Protein AF-0000000077050575 (afdb_homodimer)

InterPro domains:
  IPR007992 Succinate dehydrogenase [ubiquinone] cytochrome b small subunit, CybS [PTHR13337] (24-127)
  IPR034804 Fumarate reductase/succinate dehydrogenase, transmembrane subunit [G3DSA:1.20.1300.10] (13-127)
  IPR034804 Fumarate reductase/succinate dehydrogenase, transmembrane subunit [SSF81343] (38-108)

Radius of gyration: 20.45 Å; Cα contacts (8 Å, |Δi|>4): 240; chains: 2; bounding box: 46×68×53 Å

pLDDT: mean 87.33, std 17.67, range [28.58, 98.94]

Organism: Blastocystis hominis (NCBI:txid12968)

Secondary structure (DSSP, 8-state):
---------------SSHHHHHHHGGGSHHHHHHHHHHHHHHHHHHHHHHHH-SSGGGHHHHHHHHHHHHHHHHHHHHHHHHHHS-HHHHHHHHHHHHHHHHHHHHHHHHHHHHSS-HHHHHHGGGS--------/-----------PPPPSSHHHHHHHGGGSHHHHHHHHHHHHHHHHHHHHHHHH-SSGGGHHHHHHHHHHHHHHHHHHHHHHHHHHS-HHHHHHHHHHHHHHHHHHHHHHHHHHHHSS-HHHHHHGGGS--------

Nearest PDB structures (foldseek):
  6khi-assembly1_E  TM=3.648E-01  e=5.559E+00  Thermosynechococcus vestitus BP-1
  6khi-assembly1_E  TM=3.648E-01  e=5.630E+00  Thermosynechococcus vestitus BP-1

Structure (mmCIF, N/CA/C/O backbone):
data_AF-0000000077050575-model_v1
#
loop_
_entity.id
_entity.type
_entity.pdbx_description
1 polymer 'Succinate dehydrogenase'
#
loop_
_atom_site.group_PDB
_atom_site.id
_atom_site.type_symbol
_atom_site.label_atom_id
_atom_site.label_alt_id
_atom_site.label_comp_id
_atom_site.label_asym_id
_atom_site.label_entity_id
_atom_site.label_seq_id
_atom_site.pdbx_PDB_ins_code
_atom_site.Cartn_x
_atom_site.Cartn_y
_atom_site.Cartn_z
_atom_site.occupancy
_atom_site.B_iso_or_equiv
_atom_site.auth_seq_id
_atom_site.auth_comp_id
_atom_site.auth_asym_id
_atom_site.auth_atom_id
_atom_site.pdbx_PDB_model_num
ATOM 1 N N . MET A 1 1 ? 15.977 -19.891 -6.781 1 28.89 1 MET A N 1
ATOM 2 C CA . MET A 1 1 ? 15.242 -18.766 -7.355 1 28.89 1 MET A CA 1
ATOM 3 C C . MET A 1 1 ? 13.742 -19.047 -7.355 1 28.89 1 MET A C 1
ATOM 5 O O . MET A 1 1 ? 13.297 -20.109 -7.805 1 28.89 1 MET A O 1
ATOM 9 N N . ARG A 1 2 ? 13.008 -18.625 -6.367 1 37.91 2 ARG A N 1
ATOM 10 C CA . ARG A 1 2 ? 11.594 -18.969 -6.371 1 37.91 2 ARG A CA 1
ATOM 11 C C . ARG A 1 2 ? 10.93 -18.547 -7.684 1 37.91 2 ARG A C 1
ATOM 13 O O . ARG A 1 2 ? 11.094 -17.422 -8.133 1 37.91 2 ARG A O 1
ATOM 20 N N . HIS A 1 3 ? 10.93 -19.375 -8.648 1 32.38 3 HIS A N 1
ATOM 21 C CA . HIS A 1 3 ? 10.312 -19.078 -9.938 1 32.38 3 HIS A CA 1
ATOM 22 C C . HIS A 1 3 ? 8.883 -18.578 -9.758 1 32.38 3 HIS A C 1
ATOM 24 O O . HIS A 1 3 ? 8.031 -19.297 -9.242 1 32.38 3 HIS A O 1
ATOM 30 N N . HIS A 1 4 ? 8.734 -17.391 -9.305 1 38.56 4 HIS A N 1
ATOM 31 C CA . HIS A 1 4 ? 7.375 -16.938 -9.57 1 38.56 4 HIS A CA 1
ATOM 32 C C . HIS A 1 4 ? 6.922 -17.344 -10.961 1 38.56 4 HIS A C 1
ATOM 34 O O . HIS A 1 4 ? 7.66 -17.172 -11.938 1 38.56 4 HIS A O 1
ATOM 40 N N . THR A 1 5 ? 6.41 -18.391 -11.031 1 36.25 5 THR A N 1
ATOM 41 C CA . THR A 1 5 ? 5.902 -18.719 -12.367 1 36.25 5 THR A CA 1
ATOM 42 C C . THR A 1 5 ? 5.18 -17.516 -12.969 1 36.25 5 THR A C 1
ATOM 44 O O . THR A 1 5 ? 4.234 -16.984 -12.375 1 36.25 5 THR A O 1
ATOM 47 N N . PRO A 1 6 ? 5.887 -16.875 -13.844 1 42.47 6 PRO A N 1
ATOM 48 C CA . PRO A 1 6 ? 5.129 -15.875 -14.602 1 42.47 6 PRO A CA 1
ATOM 49 C C . PRO A 1 6 ? 3.705 -16.328 -14.914 1 42.47 6 PRO A C 1
ATOM 51 O O . PRO A 1 6 ? 3.467 -17.516 -15.141 1 42.47 6 PRO A O 1
ATOM 54 N N . TYR A 1 7 ? 2.756 -15.609 -14.305 1 44.5 7 TYR A N 1
ATOM 55 C CA . TYR A 1 7 ? 1.414 -15.93 -14.773 1 44.5 7 TYR A CA 1
ATOM 56 C C . TYR A 1 7 ? 1.384 -16.047 -16.297 1 44.5 7 TYR A C 1
ATOM 58 O O . TYR A 1 7 ? 1.879 -15.172 -17 1 44.5 7 TYR A O 1
ATOM 66 N N . ASN A 1 8 ? 1.884 -17.047 -16.859 1 44.69 8 ASN A N 1
ATOM 67 C CA . ASN A 1 8 ? 1.672 -17.266 -18.297 1 44.69 8 ASN A CA 1
ATOM 68 C C . ASN A 1 8 ? 0.187 -17.266 -18.641 1 44.69 8 ASN A C 1
ATOM 70 O O . ASN A 1 8 ? -0.508 -18.25 -18.422 1 44.69 8 ASN A O 1
ATOM 74 N N . TYR A 1 9 ? -0.334 -16.047 -18.609 1 52.44 9 TYR A N 1
ATOM 75 C CA . TYR A 1 9 ? -1.719 -16.062 -19.078 1 52.44 9 TYR A CA 1
ATOM 76 C C . TYR A 1 9 ? -1.788 -16.25 -20.594 1 52.44 9 TYR A C 1
ATOM 78 O O . TYR A 1 9 ? -0.936 -15.734 -21.312 1 52.44 9 TYR A O 1
ATOM 86 N N . SER A 1 10 ? -2.252 -17.203 -21 1 52.16 10 SER A N 1
ATOM 87 C CA . SER A 1 10 ? -2.617 -17.281 -22.406 1 52.16 10 SER A CA 1
ATOM 88 C C . SER A 1 10 ? -3.375 -16.047 -22.859 1 52.16 10 SER A C 1
ATOM 90 O O . SER A 1 10 ? -4.113 -15.445 -22.078 1 52.16 10 SER A O 1
ATOM 92 N N . SER A 1 11 ? -2.855 -15.281 -23.844 1 56.72 11 SER A N 1
ATOM 93 C CA . SER A 1 11 ? -3.514 -14.117 -24.422 1 56.72 11 SER A CA 1
ATOM 94 C C . SER A 1 11 ? -5.008 -14.359 -24.609 1 56.72 11 SER A C 1
ATOM 96 O O . SER A 1 11 ? -5.41 -15.242 -25.375 1 56.72 11 SER A O 1
ATOM 98 N N . PRO A 1 12 ? -5.75 -13.984 -23.594 1 57.44 12 PRO A N 1
ATOM 99 C CA . PRO A 1 12 ? -7.18 -14.242 -23.797 1 57.44 12 PRO A CA 1
ATOM 100 C C . PRO A 1 12 ? -7.68 -13.742 -25.156 1 57.44 12 PRO A C 1
ATOM 102 O O . PRO A 1 12 ? -7.066 -12.852 -25.75 1 57.44 12 PRO A O 1
ATOM 105 N N . ALA A 1 13 ? -8.625 -14.391 -25.844 1 65.06 13 ALA A N 1
ATOM 106 C CA . ALA A 1 13 ? -9.336 -13.922 -27.031 1 65.06 13 ALA A CA 1
ATOM 107 C C . ALA A 1 13 ? -9.812 -12.484 -26.859 1 65.06 13 ALA A C 1
ATOM 109 O O . ALA A 1 13 ? -9.992 -12.016 -25.719 1 65.06 13 ALA A O 1
ATOM 110 N N . LYS A 1 14 ? -9.797 -11.633 -28.031 1 76.56 14 LYS A N 1
ATOM 111 C CA . LYS A 1 14 ? -10.375 -10.289 -28 1 76.56 14 LYS A CA 1
ATOM 112 C C . LYS A 1 14 ? -11.766 -10.305 -27.375 1 76.56 14 LYS A C 1
ATOM 114 O O . LYS A 1 14 ? -12.625 -11.102 -27.766 1 76.56 14 LYS A O 1
ATOM 119 N N . PRO A 1 15 ? -11.867 -9.453 -26.438 1 79 15 PRO A N 1
ATOM 120 C CA . PRO A 1 15 ? -13.195 -9.445 -25.828 1 79 15 PRO A CA 1
ATOM 121 C C . PRO A 1 15 ? -14.297 -9.031 -26.797 1 79 15 PRO A C 1
ATOM 123 O O . PRO A 1 15 ? -14.07 -8.172 -27.656 1 79 15 PRO A O 1
ATOM 126 N N . LYS A 1 16 ? -15.43 -9.523 -26.734 1 86.12 16 LYS A N 1
ATOM 127 C CA . LYS A 1 16 ? -16.578 -9.258 -27.594 1 86.12 16 LYS A CA 1
ATOM 128 C C . LYS A 1 16 ? -17.141 -7.859 -27.328 1 86.12 16 LYS A C 1
ATOM 130 O O . LYS A 1 16 ? -17.734 -7.25 -28.219 1 86.12 16 LYS A O 1
ATOM 135 N N . ASN A 1 17 ? -17.062 -7.453 -26.125 1 84 17 ASN A N 1
ATOM 136 C CA . ASN A 1 17 ? -17.531 -6.137 -25.719 1 84 17 ASN A CA 1
ATOM 137 C C . ASN A 1 17 ? -16.75 -5.605 -24.516 1 84 17 ASN A C 1
ATOM 139 O O . ASN A 1 17 ? -15.859 -6.281 -24 1 84 17 ASN A O 1
ATOM 143 N N . LEU A 1 18 ? -16.969 -4.43 -24.109 1 80.5 18 LEU A N 1
ATOM 144 C CA . LEU A 1 18 ? -16.266 -3.74 -23.031 1 80.5 18 LEU A CA 1
ATOM 145 C C . LEU A 1 18 ? -16.453 -4.473 -21.719 1 80.5 18 LEU A C 1
ATOM 147 O O . LEU A 1 18 ? -15.523 -4.531 -20.906 1 80.5 18 LEU A O 1
ATOM 151 N N . TRP A 1 19 ? -17.547 -5.035 -21.578 1 82.5 19 TRP A N 1
ATOM 152 C CA . TRP A 1 19 ? -17.859 -5.707 -20.312 1 82.5 19 TRP A CA 1
ATOM 153 C C . TRP A 1 19 ? -17 -6.961 -20.141 1 82.5 19 TRP A C 1
ATOM 155 O O . TRP A 1 19 ? -16.469 -7.211 -19.062 1 82.5 19 TRP A O 1
ATOM 165 N N . GLU A 1 20 ? -17 -7.652 -21.172 1 83.44 20 GLU A N 1
ATOM 166 C CA . GLU A 1 20 ? -16.141 -8.828 -21.156 1 83.44 20 GLU A CA 1
ATOM 167 C C . GLU A 1 20 ? -14.664 -8.445 -21 1 83.44 20 GLU A C 1
ATOM 169 O O . GLU A 1 20 ? -13.914 -9.133 -20.312 1 83.44 20 GLU A O 1
ATOM 174 N N . GLY A 1 21 ? -14.281 -7.43 -21.656 1 84.25 21 GLY A N 1
ATOM 175 C CA . GLY A 1 21 ? -12.922 -6.93 -21.531 1 84.25 21 GLY A CA 1
ATOM 176 C C . GLY A 1 21 ? -12.555 -6.535 -20.109 1 84.25 21 GLY A C 1
ATOM 177 O O . GLY A 1 21 ? -11.469 -6.863 -19.641 1 84.25 21 GLY A O 1
ATOM 178 N N . LEU A 1 22 ? -13.438 -5.875 -19.547 1 83.56 22 LEU A N 1
ATOM 179 C CA . LEU A 1 22 ? -13.227 -5.449 -18.172 1 83.56 22 LEU A CA 1
ATOM 180 C C . LEU A 1 22 ? -13.047 -6.652 -17.25 1 83.56 22 LEU A C 1
ATOM 182 O O . LEU A 1 22 ? -12.133 -6.672 -16.422 1 83.56 22 LEU A O 1
ATOM 186 N N . TRP A 1 23 ? -13.844 -7.57 -17.453 1 85.88 23 TRP A N 1
ATOM 187 C CA . TRP A 1 23 ? -13.805 -8.758 -16.594 1 85.88 23 TRP A CA 1
ATOM 188 C C . TRP A 1 23 ? -12.516 -9.539 -16.812 1 85.88 23 TRP A C 1
ATOM 190 O O . TRP A 1 23 ? -11.906 -10.023 -15.859 1 85.88 23 TRP A O 1
ATOM 200 N N . ASN A 1 24 ? -12.039 -9.578 -18.016 1 85.69 24 ASN A N 1
ATOM 201 C CA . ASN A 1 24 ? -10.906 -10.43 -18.344 1 85.69 24 ASN A CA 1
ATOM 202 C C . ASN A 1 24 ? -9.594 -9.648 -18.359 1 85.69 24 ASN A C 1
ATOM 204 O O . ASN A 1 24 ? -8.539 -10.195 -18.672 1 85.69 24 ASN A O 1
ATOM 208 N N . ALA A 1 25 ? -9.68 -8.469 -18.016 1 82 25 ALA A N 1
ATOM 209 C CA . ALA A 1 25 ? -8.516 -7.594 -18.125 1 82 25 ALA A CA 1
ATOM 210 C C . ALA A 1 25 ? -7.344 -8.133 -17.312 1 82 25 ALA A C 1
ATOM 212 O O . ALA A 1 25 ? -6.195 -8.094 -17.75 1 82 25 ALA A O 1
ATOM 213 N N . ASP A 1 26 ? -7.652 -8.688 -16.109 1 82.25 26 ASP A N 1
ATOM 214 C CA . ASP A 1 26 ? -6.578 -9.094 -15.203 1 82.25 26 ASP A CA 1
ATOM 215 C C . ASP A 1 26 ? -6.043 -10.477 -15.578 1 82.25 26 ASP A C 1
ATOM 217 O O . ASP A 1 26 ? -5.246 -11.062 -14.844 1 82.25 26 ASP A O 1
ATOM 221 N N . SER A 1 27 ? -6.461 -10.938 -16.672 1 80 27 SER A N 1
ATOM 222 C CA . SER A 1 27 ? -5.977 -12.227 -17.156 1 80 27 SER A CA 1
ATOM 223 C C . SER A 1 27 ? -4.996 -12.055 -18.312 1 80 27 SER A C 1
ATOM 225 O O . SER A 1 27 ? -4.559 -13.039 -18.906 1 80 27 SER A O 1
ATOM 227 N N . THR A 1 28 ? -4.734 -10.867 -18.562 1 81.31 28 THR A N 1
ATOM 228 C CA . THR A 1 28 ? -3.822 -10.625 -19.672 1 81.31 28 THR A CA 1
ATOM 229 C C . THR A 1 28 ? -2.385 -10.492 -19.172 1 81.31 28 THR A C 1
ATOM 231 O O . THR A 1 28 ? -2.152 -10.047 -18.047 1 81.31 28 THR A O 1
ATOM 234 N N . ASN A 1 29 ? -1.481 -10.758 -20.094 1 81.88 29 ASN A N 1
ATOM 235 C CA . ASN A 1 29 ? -0.06 -10.633 -19.781 1 81.88 29 ASN A CA 1
ATOM 236 C C . ASN A 1 29 ? 0.319 -9.188 -19.469 1 81.88 29 ASN A C 1
ATOM 238 O O . ASN A 1 29 ? 1.146 -8.938 -18.594 1 81.88 29 ASN A O 1
ATOM 242 N N . LEU A 1 30 ? -0.299 -8.367 -20.203 1 84.12 30 LEU A N 1
ATOM 243 C CA . LEU A 1 30 ? 0.017 -6.957 -20 1 84.12 30 LEU A CA 1
ATOM 244 C C . LEU A 1 30 ? -0.366 -6.504 -18.594 1 84.12 30 LEU A C 1
ATOM 246 O O . LEU A 1 30 ? 0.43 -5.863 -17.906 1 84.12 30 LEU A O 1
ATOM 250 N N . HIS A 1 31 ? -1.52 -6.848 -18.141 1 86.88 31 HIS A N 1
ATOM 251 C CA . HIS A 1 31 ? -1.985 -6.477 -16.812 1 86.88 31 HIS A CA 1
ATOM 252 C C . HIS A 1 31 ? -1.079 -7.051 -15.727 1 86.88 31 HIS A C 1
ATOM 254 O O . HIS A 1 31 ? -0.747 -6.367 -14.758 1 86.88 31 HIS A O 1
ATOM 260 N N . GLU A 1 32 ? -0.645 -8.172 -15.93 1 88.88 32 GLU A N 1
ATOM 261 C CA . GLU A 1 32 ? 0.224 -8.82 -14.945 1 88.88 32 GLU A CA 1
ATOM 262 C C . GLU A 1 32 ? 1.604 -8.172 -14.922 1 88.88 32 GLU A C 1
ATOM 264 O O . GLU A 1 32 ? 2.201 -8.016 -13.852 1 88.88 32 GLU A O 1
ATOM 269 N N . LYS A 1 33 ? 2.074 -7.855 -16.078 1 90.19 33 LYS A N 1
ATOM 270 C CA . LYS A 1 33 ? 3.363 -7.176 -16.141 1 90.19 33 LYS A CA 1
ATOM 271 C C . LYS A 1 33 ? 3.301 -5.812 -15.453 1 90.19 33 LYS A C 1
ATOM 273 O O . LYS A 1 33 ? 4.215 -5.438 -14.719 1 90.19 33 LYS A O 1
ATOM 278 N N . ILE A 1 34 ? 2.236 -5.113 -15.68 1 92.94 34 ILE A N 1
ATOM 279 C CA . ILE A 1 34 ? 2.076 -3.805 -15.055 1 92.94 34 ILE A CA 1
ATOM 280 C C . ILE A 1 34 ? 2.016 -3.959 -13.531 1 92.94 34 ILE A C 1
ATOM 282 O O . ILE A 1 34 ? 2.643 -3.193 -12.797 1 92.94 34 ILE A O 1
ATOM 286 N N . PHE A 1 35 ? 1.331 -4.941 -13.125 1 92.88 35 PHE A N 1
ATOM 287 C CA . PHE A 1 35 ? 1.241 -5.199 -11.695 1 92.88 35 PHE A CA 1
ATOM 288 C C . PHE A 1 35 ? 2.617 -5.504 -11.109 1 92.88 35 PHE A C 1
ATOM 290 O O . PHE A 1 35 ? 3.02 -4.902 -10.109 1 92.88 35 PHE A O 1
ATOM 297 N N . HIS A 1 36 ? 3.318 -6.34 -11.75 1 90.19 36 HIS A N 1
ATOM 298 C CA . HIS A 1 36 ? 4.641 -6.762 -11.305 1 90.19 36 HIS A CA 1
ATOM 299 C C . HIS A 1 36 ? 5.613 -5.586 -11.273 1 90.19 36 HIS A C 1
ATOM 301 O O . HIS A 1 36 ? 6.285 -5.352 -10.266 1 90.19 36 HIS A O 1
ATOM 307 N N . TYR A 1 37 ? 5.652 -4.875 -12.305 1 93.88 37 TYR A N 1
ATOM 308 C CA . TYR A 1 37 ? 6.617 -3.783 -12.383 1 93.88 37 TYR A CA 1
ATOM 309 C C . TYR A 1 37 ? 6.219 -2.631 -11.469 1 93.88 37 TYR A C 1
ATOM 311 O O . TYR A 1 37 ? 7.074 -1.886 -10.992 1 93.88 37 TYR A O 1
ATOM 319 N N . SER A 1 38 ? 4.914 -2.494 -11.18 1 95 38 SER A N 1
ATOM 320 C CA . SER A 1 38 ? 4.504 -1.442 -10.258 1 95 38 SER A CA 1
ATOM 321 C C . SER A 1 38 ? 5.004 -1.721 -8.844 1 95 38 SER A C 1
ATOM 323 O O . SER A 1 38 ? 5.461 -0.809 -8.148 1 95 38 SER A O 1
ATOM 325 N N . GLN A 1 39 ? 4.984 -2.924 -8.477 1 94.06 39 GLN A N 1
ATOM 326 C CA . GLN A 1 39 ? 5.457 -3.227 -7.129 1 94.06 39 GLN A CA 1
ATOM 327 C C . GLN A 1 39 ? 6.98 -3.156 -7.051 1 94.06 39 GLN A C 1
ATOM 329 O O . GLN A 1 39 ? 7.535 -2.721 -6.039 1 94.06 39 GLN A O 1
ATOM 334 N N . LEU A 1 40 ? 7.68 -3.6 -8.102 1 94.94 40 LEU A N 1
ATOM 335 C CA . LEU A 1 40 ? 9.133 -3.492 -8.133 1 94.94 40 LEU A CA 1
ATOM 336 C C . LEU A 1 40 ? 9.57 -2.031 -8.094 1 94.94 40 LEU A C 1
ATOM 338 O O . LEU A 1 40 ? 10.477 -1.67 -7.336 1 94.94 40 LEU A O 1
ATOM 342 N N . THR A 1 41 ? 8.914 -1.291 -8.898 1 97.44 41 THR A N 1
ATOM 343 C CA . THR A 1 41 ? 9.227 0.132 -8.953 1 97.44 41 THR A CA 1
ATOM 344 C C . THR A 1 41 ? 8.945 0.802 -7.613 1 97.44 41 THR A C 1
ATOM 346 O O . THR A 1 41 ? 9.766 1.58 -7.121 1 97.44 41 THR A O 1
ATOM 349 N N . ALA A 1 42 ? 7.859 0.503 -7.016 1 97.31 42 ALA A N 1
ATOM 350 C CA . ALA A 1 42 ? 7.523 1.072 -5.711 1 97.31 42 ALA A CA 1
ATOM 351 C C . ALA A 1 42 ? 8.555 0.679 -4.656 1 97.31 42 ALA A C 1
ATOM 353 O O . ALA A 1 42 ? 8.961 1.506 -3.838 1 97.31 42 ALA A O 1
ATOM 354 N N . ALA A 1 43 ? 8.961 -0.52 -4.707 1 95.19 43 ALA A N 1
ATOM 355 C CA . ALA A 1 43 ? 9.93 -1.033 -3.746 1 95.19 43 ALA A CA 1
ATOM 356 C C . ALA A 1 43 ? 11.227 -0.231 -3.795 1 95.19 43 ALA A C 1
ATOM 358 O O . ALA A 1 43 ? 11.867 -0.015 -2.764 1 95.19 43 ALA A O 1
ATOM 359 N N . CYS A 1 44 ? 11.586 0.225 -4.922 1 96.25 44 CYS A N 1
ATOM 360 C CA . CYS A 1 44 ? 12.82 0.986 -5.09 1 96.25 44 CYS A CA 1
ATOM 361 C C . CYS A 1 44 ? 12.586 2.469 -4.832 1 96.25 44 CYS A C 1
ATOM 363 O O . CYS A 1 44 ? 13.328 3.096 -4.074 1 96.25 44 CYS A O 1
ATOM 365 N N . LEU A 1 45 ? 11.539 2.998 -5.316 1 98.38 45 LEU A N 1
ATOM 366 C CA . LEU A 1 45 ? 11.352 4.445 -5.324 1 98.38 45 LEU A CA 1
ATOM 367 C C . LEU A 1 45 ? 10.883 4.941 -3.961 1 98.38 45 LEU A C 1
ATOM 369 O O . LEU A 1 45 ? 11.195 6.066 -3.566 1 98.38 45 LEU A O 1
ATOM 373 N N . VAL A 1 46 ? 10.195 4.125 -3.207 1 97.88 46 VAL A N 1
ATOM 374 C CA . VAL A 1 46 ? 9.672 4.594 -1.928 1 97.88 46 VAL A CA 1
ATOM 375 C C . VAL A 1 46 ? 10.828 4.902 -0.979 1 97.88 46 VAL A C 1
ATOM 377 O O . VAL A 1 46 ? 10.922 6.012 -0.446 1 97.88 46 VAL A O 1
ATOM 380 N N . PRO A 1 47 ? 11.781 4.023 -0.802 1 96.69 47 PRO A N 1
ATOM 381 C CA . PRO A 1 47 ? 12.891 4.402 0.081 1 96.69 47 PRO A CA 1
ATOM 382 C C . PRO A 1 47 ? 13.719 5.559 -0.474 1 96.69 47 PRO A C 1
ATOM 384 O O . PRO A 1 47 ? 14.188 6.406 0.288 1 96.69 47 PRO A O 1
ATOM 387 N N . VAL A 1 48 ? 13.852 5.629 -1.74 1 98.12 48 VAL A N 1
ATOM 388 C CA . VAL A 1 48 ? 14.602 6.715 -2.363 1 98.12 48 VAL A CA 1
ATOM 389 C C . VAL A 1 48 ? 13.898 8.047 -2.111 1 98.12 48 VAL A C 1
ATOM 391 O O . VAL A 1 48 ? 14.547 9.047 -1.788 1 98.12 48 VAL A O 1
ATOM 394 N N . SER A 1 49 ? 12.617 8.047 -2.236 1 98.69 49 SER A N 1
ATOM 395 C CA . SER A 1 49 ? 11.867 9.273 -2.016 1 98.69 49 SER A CA 1
ATOM 396 C C . SER A 1 49 ? 12 9.758 -0.575 1 98.69 49 SER A C 1
ATOM 398 O O . SER A 1 49 ? 12.117 10.953 -0.324 1 98.69 49 SER A O 1
ATOM 400 N N . PHE A 1 50 ? 12.055 8.906 0.365 1 97.88 50 PHE A N 1
ATOM 401 C CA . PHE A 1 50 ? 12.148 9.281 1.77 1 97.88 50 PHE A CA 1
ATOM 402 C C . PHE A 1 50 ? 13.523 9.852 2.092 1 97.88 50 PHE A C 1
ATOM 404 O O . PHE A 1 50 ? 13.672 10.641 3.023 1 97.88 50 PHE A O 1
ATOM 411 N N . VAL A 1 51 ? 14.5 9.406 1.312 1 97.81 51 VAL A N 1
ATOM 412 C CA . VAL A 1 51 ? 15.844 9.938 1.499 1 97.81 51 VAL A CA 1
ATOM 413 C C . VAL A 1 51 ? 15.945 11.328 0.872 1 97.81 51 VAL A C 1
ATOM 415 O O . VAL A 1 51 ? 16.594 12.219 1.43 1 97.81 51 VAL A O 1
ATOM 418 N N . LEU A 1 52 ? 15.266 11.57 -0.153 1 98.38 52 LEU A N 1
ATOM 419 C CA . LEU A 1 52 ? 15.469 12.766 -0.963 1 98.38 52 LEU A CA 1
ATOM 420 C C . LEU A 1 52 ? 14.5 13.867 -0.56 1 98.38 52 LEU A C 1
ATOM 422 O O . LEU A 1 52 ? 14.734 15.047 -0.839 1 98.38 52 LEU A O 1
ATOM 426 N N . ALA A 1 53 ? 13.367 13.492 0.092 1 97.88 53 ALA A N 1
ATOM 427 C CA . ALA A 1 53 ? 12.352 14.492 0.407 1 97.88 53 ALA A CA 1
ATOM 428 C C . ALA A 1 53 ? 12.703 15.258 1.68 1 97.88 53 ALA A C 1
ATOM 430 O O . ALA A 1 53 ? 13.227 14.672 2.635 1 97.88 53 ALA A O 1
ATOM 431 N N . PRO A 1 54 ? 12.461 16.562 1.777 1 96.5 54 PRO A N 1
ATOM 432 C CA . PRO A 1 54 ? 12.008 17.422 0.682 1 96.5 54 PRO A CA 1
ATOM 433 C C . PRO A 1 54 ? 13.156 17.938 -0.186 1 96.5 54 PRO A C 1
ATOM 435 O O . PRO A 1 54 ? 14.203 18.328 0.336 1 96.5 54 PRO A O 1
ATOM 438 N N . SER A 1 55 ? 13.102 17.719 -1.457 1 97.56 55 SER A N 1
ATOM 439 C CA . SER A 1 55 ? 14.047 18.297 -2.41 1 97.56 55 SER A CA 1
ATOM 440 C C . SER A 1 55 ? 13.484 18.281 -3.826 1 97.56 55 SER A C 1
ATOM 442 O O . SER A 1 55 ? 12.516 17.562 -4.105 1 97.56 55 SER A O 1
ATOM 444 N N . ALA A 1 56 ? 14.125 19.047 -4.711 1 97.19 56 ALA A N 1
ATOM 445 C CA . ALA A 1 56 ? 13.711 19.094 -6.109 1 97.19 56 ALA A CA 1
ATOM 446 C C . ALA A 1 56 ? 13.898 17.734 -6.785 1 97.19 56 ALA A C 1
ATOM 448 O O . ALA A 1 56 ? 13.141 17.375 -7.688 1 97.19 56 ALA A O 1
ATOM 449 N N . LEU A 1 57 ? 14.852 17.016 -6.312 1 98.12 57 LEU A N 1
ATOM 450 C CA . LEU A 1 57 ? 15.156 15.711 -6.906 1 98.12 57 LEU A CA 1
ATOM 451 C C . LEU A 1 57 ? 14.047 14.711 -6.633 1 98.12 57 LEU A C 1
ATOM 453 O O . LEU A 1 57 ? 13.898 13.727 -7.359 1 98.12 57 LEU A O 1
ATOM 457 N N . CYS A 1 58 ? 13.266 14.953 -5.648 1 98.69 58 CYS A N 1
ATOM 458 C CA . CYS A 1 58 ? 12.211 14.023 -5.254 1 98.69 58 CYS A CA 1
ATOM 459 C C . CYS A 1 58 ? 10.938 14.273 -6.059 1 98.69 58 CYS A C 1
ATOM 461 O O . CYS A 1 58 ? 10.07 13.406 -6.125 1 98.69 58 CYS A O 1
ATOM 463 N N . VAL A 1 59 ? 10.797 15.406 -6.691 1 98.31 59 VAL A N 1
ATOM 464 C CA . VAL A 1 59 ? 9.555 15.852 -7.32 1 98.31 59 VAL A CA 1
ATOM 465 C C . VAL A 1 59 ? 9.125 14.852 -8.391 1 98.31 59 VAL A C 1
ATOM 467 O O . VAL A 1 59 ? 8 14.344 -8.359 1 98.31 59 VAL A O 1
ATOM 470 N N . PRO A 1 60 ? 9.977 14.492 -9.32 1 98.62 60 PRO A N 1
ATOM 471 C CA . PRO A 1 60 ? 9.516 13.523 -10.32 1 98.62 60 PRO A CA 1
ATOM 472 C C . PRO A 1 60 ? 9.203 12.156 -9.727 1 98.62 60 PRO A C 1
ATOM 474 O O . PRO A 1 60 ? 8.305 11.461 -10.203 1 98.62 60 PRO A O 1
ATOM 477 N N . ILE A 1 61 ? 9.945 11.758 -8.734 1 98.88 61 ILE A N 1
ATOM 478 C CA . ILE A 1 61 ? 9.703 10.484 -8.078 1 98.88 61 ILE A CA 1
ATOM 479 C C . ILE A 1 61 ? 8.312 10.484 -7.441 1 98.88 61 ILE A C 1
ATOM 481 O O . ILE A 1 61 ? 7.555 9.523 -7.594 1 98.88 61 ILE A O 1
ATOM 485 N N . ASP A 1 62 ? 7.957 11.555 -6.789 1 98.94 62 ASP A N 1
ATOM 486 C CA . ASP A 1 62 ? 6.645 11.688 -6.16 1 98.94 62 ASP A CA 1
ATOM 487 C C . ASP A 1 62 ? 5.527 11.594 -7.195 1 98.94 62 ASP A C 1
ATOM 489 O O . ASP A 1 62 ? 4.504 10.953 -6.953 1 98.94 62 ASP A O 1
ATOM 493 N N . TYR A 1 63 ? 5.684 12.211 -8.328 1 98.88 63 TYR A N 1
ATOM 494 C CA . TYR A 1 63 ? 4.652 12.125 -9.359 1 98.88 63 TYR A CA 1
ATOM 495 C C . TYR A 1 63 ? 4.48 10.695 -9.852 1 98.88 63 TYR A C 1
ATOM 497 O O . TYR A 1 63 ? 3.355 10.242 -10.086 1 98.88 63 TYR A O 1
ATOM 505 N N . VAL A 1 64 ? 5.566 10.008 -10.031 1 98.88 64 VAL A N 1
ATOM 506 C CA . VAL A 1 64 ? 5.48 8.609 -10.43 1 98.88 64 VAL A CA 1
ATOM 507 C C . VAL A 1 64 ? 4.727 7.812 -9.367 1 98.88 64 VAL A C 1
ATOM 509 O O . VAL A 1 64 ? 3.838 7.02 -9.695 1 98.88 64 VAL A O 1
ATOM 512 N N . LEU A 1 65 ? 5.074 8.07 -8.109 1 98.81 65 LEU A N 1
ATOM 513 C CA . LEU A 1 65 ? 4.445 7.32 -7.023 1 98.81 65 LEU A CA 1
ATOM 514 C C . LEU A 1 65 ? 2.955 7.633 -6.945 1 98.81 65 LEU A C 1
ATOM 516 O O . LEU A 1 65 ? 2.15 6.758 -6.617 1 98.81 65 LEU A O 1
ATOM 520 N N . CYS A 1 66 ? 2.541 8.805 -7.297 1 98.88 66 CYS A N 1
ATOM 521 C CA . CYS A 1 66 ? 1.148 9.242 -7.254 1 98.88 66 CYS A CA 1
ATOM 522 C C . CYS A 1 66 ? 0.309 8.469 -8.266 1 98.88 66 CYS A C 1
ATOM 524 O O . CYS A 1 66 ? -0.888 8.258 -8.062 1 98.88 66 CYS A O 1
ATOM 526 N N . VAL A 1 67 ? 0.917 8.047 -9.312 1 98.75 67 VAL A N 1
ATOM 527 C CA . VAL A 1 67 ? 0.216 7.289 -10.344 1 98.75 67 VAL A CA 1
ATOM 528 C C . VAL A 1 67 ? 0.346 5.793 -10.07 1 98.75 67 VAL A C 1
ATOM 530 O O . VAL A 1 67 ? -0.63 5.047 -10.18 1 98.75 67 VAL A O 1
ATOM 533 N N . LEU A 1 68 ? 1.462 5.402 -9.656 1 98.56 68 LEU A N 1
ATOM 534 C CA . LEU A 1 68 ? 1.852 4.004 -9.508 1 98.56 68 LEU A CA 1
ATOM 535 C C . LEU A 1 68 ? 1.014 3.314 -8.43 1 98.56 68 LEU A C 1
ATOM 537 O O . LEU A 1 68 ? 0.564 2.182 -8.625 1 98.56 68 LEU A O 1
ATOM 541 N N . TYR A 1 69 ? 0.756 3.959 -7.336 1 97.56 69 TYR A N 1
ATOM 542 C CA . TYR A 1 69 ? 0.104 3.305 -6.207 1 97.56 69 TYR A CA 1
ATOM 543 C C . TYR A 1 69 ? -1.368 3.043 -6.504 1 97.56 69 TYR A C 1
ATOM 545 O O . TYR A 1 69 ? -1.854 1.925 -6.324 1 97.56 69 TYR A O 1
ATOM 553 N N . PRO A 1 70 ? -2.111 4.023 -6.996 1 98.12 70 PRO A N 1
ATOM 554 C CA . PRO A 1 70 ? -3.5 3.721 -7.348 1 98.12 70 PRO A CA 1
ATOM 555 C C . PRO A 1 70 ? -3.613 2.676 -8.453 1 98.12 70 PRO A C 1
ATOM 557 O O . PRO A 1 70 ? -4.527 1.846 -8.438 1 98.12 70 PRO A O 1
ATOM 560 N N . LEU A 1 71 ? -2.678 2.703 -9.391 1 97.56 71 LEU A N 1
ATOM 561 C CA . LEU A 1 71 ? -2.66 1.706 -10.461 1 97.56 71 LEU A CA 1
ATOM 562 C C . LEU A 1 71 ? -2.428 0.31 -9.891 1 97.56 71 LEU A C 1
ATOM 564 O O . LEU A 1 71 ? -3.139 -0.634 -10.242 1 97.56 71 LEU A O 1
ATOM 568 N N . HIS A 1 72 ? -1.436 0.174 -9.047 1 96.19 72 HIS A N 1
ATOM 569 C CA . HIS A 1 72 ? -1.138 -1.085 -8.375 1 96.19 72 HIS A CA 1
ATOM 570 C C . HIS A 1 72 ? -2.348 -1.594 -7.602 1 96.19 72 HIS A C 1
ATOM 572 O O . HIS A 1 72 ? -2.709 -2.768 -7.707 1 96.19 72 HIS A O 1
ATOM 578 N N . GLY A 1 73 ? -2.99 -0.703 -6.836 1 96.19 73 GLY A N 1
ATOM 579 C CA . GLY A 1 73 ? -4.184 -1.062 -6.09 1 96.19 73 GLY A CA 1
ATOM 580 C C . GLY A 1 73 ? -5.34 -1.482 -6.973 1 96.19 73 GLY A C 1
ATOM 581 O O . GLY A 1 73 ? -6.066 -2.424 -6.648 1 96.19 73 GLY A O 1
ATOM 582 N N . CYS A 1 74 ? -5.512 -0.782 -8.039 1 96.81 74 CYS A N 1
ATOM 583 C CA . CYS A 1 74 ? -6.59 -1.087 -8.969 1 96.81 74 CYS A CA 1
ATOM 584 C C . CYS A 1 74 ? -6.445 -2.496 -9.531 1 96.81 74 CYS A C 1
ATOM 586 O O . CYS A 1 74 ? -7.402 -3.271 -9.531 1 96.81 74 CYS A O 1
ATOM 588 N N . ILE A 1 75 ? -5.324 -2.832 -9.922 1 94.88 75 ILE A N 1
ATOM 589 C CA . ILE A 1 75 ? -5.078 -4.152 -10.5 1 94.88 75 ILE A CA 1
ATOM 590 C C . ILE A 1 75 ? -5.176 -5.215 -9.406 1 94.88 75 ILE A C 1
ATOM 592 O O . ILE A 1 75 ? -5.754 -6.281 -9.617 1 94.88 75 ILE A O 1
ATOM 596 N N . GLY A 1 76 ? -4.566 -4.902 -8.289 1 93.62 76 GLY A N 1
ATOM 597 C CA . GLY A 1 76 ? -4.668 -5.836 -7.176 1 93.62 76 GLY A CA 1
ATOM 598 C C . GLY A 1 76 ? -6.102 -6.148 -6.789 1 93.62 76 GLY A C 1
ATOM 599 O O . GLY A 1 76 ? -6.449 -7.309 -6.547 1 93.62 76 GLY A O 1
ATOM 600 N N . MET A 1 77 ? -6.926 -5.203 -6.758 1 95.88 77 MET A N 1
ATOM 601 C CA . MET A 1 77 ? -8.328 -5.406 -6.422 1 95.88 77 MET A CA 1
ATOM 602 C C . MET A 1 77 ? -9.039 -6.199 -7.516 1 95.88 77 MET A C 1
ATOM 604 O O . MET A 1 77 ? -9.914 -7.02 -7.227 1 95.88 77 MET A O 1
ATOM 608 N N . SER A 1 78 ? -8.672 -5.867 -8.68 1 94.31 78 SER A N 1
ATOM 609 C CA . SER A 1 78 ? -9.227 -6.641 -9.781 1 94.31 78 SER A CA 1
ATOM 610 C C . SER A 1 78 ? -8.977 -8.133 -9.602 1 94.31 78 SER A C 1
ATOM 612 O O . SER A 1 78 ? -9.867 -8.953 -9.828 1 94.31 78 SER A O 1
ATOM 614 N N . HIS A 1 79 ? -7.797 -8.516 -9.156 1 92.25 79 HIS A N 1
ATOM 615 C CA . HIS A 1 79 ? -7.477 -9.906 -8.867 1 92.25 79 HIS A CA 1
ATOM 616 C C . HIS A 1 79 ? -8.391 -10.469 -7.785 1 92.25 79 HIS A C 1
ATOM 618 O O . HIS A 1 79 ? -8.891 -11.586 -7.91 1 92.25 79 HIS A O 1
ATOM 624 N N . ILE A 1 80 ? -8.531 -9.703 -6.801 1 93 80 ILE A N 1
ATOM 625 C CA . ILE A 1 80 ? -9.344 -10.148 -5.672 1 93 80 ILE A CA 1
ATOM 626 C C . ILE A 1 80 ? -10.781 -10.383 -6.133 1 93 80 ILE A C 1
ATOM 628 O O . ILE A 1 80 ? -11.383 -11.414 -5.82 1 93 80 ILE A O 1
ATOM 632 N N . PHE A 1 81 ? -11.312 -9.5 -6.875 1 94.19 81 PHE A N 1
ATOM 633 C CA . PHE A 1 81 ? -12.695 -9.633 -7.32 1 94.19 81 PHE A CA 1
ATOM 634 C C . PHE A 1 81 ? -12.852 -10.828 -8.25 1 94.19 81 PHE A C 1
ATOM 636 O O . PHE A 1 81 ? -13.836 -11.562 -8.164 1 94.19 81 PHE A O 1
ATOM 643 N N . SER A 1 82 ? -11.93 -11.062 -9.109 1 92 82 SER A N 1
ATOM 644 C CA . SER A 1 82 ? -11.977 -12.211 -10.008 1 92 82 SER A CA 1
ATOM 645 C C . SER A 1 82 ? -11.938 -13.523 -9.227 1 92 82 SER A C 1
ATOM 647 O O . SER A 1 82 ? -12.555 -14.508 -9.625 1 92 82 SER A O 1
ATOM 649 N N . ASP A 1 83 ? -11.305 -13.484 -8.117 1 90.5 83 ASP A N 1
ATOM 650 C CA . ASP A 1 83 ? -11.094 -14.719 -7.363 1 90.5 83 ASP A CA 1
ATOM 651 C C . ASP A 1 83 ? -12.266 -14.984 -6.418 1 90.5 83 ASP A C 1
ATOM 653 O O . ASP A 1 83 ? -12.586 -16.141 -6.129 1 90.5 83 ASP A O 1
ATOM 657 N N . TYR A 1 84 ? -12.914 -13.969 -5.953 1 92.44 84 TYR A N 1
ATOM 658 C CA . TYR A 1 84 ? -13.797 -14.188 -4.816 1 92.44 84 TYR A CA 1
ATOM 659 C C . TYR A 1 84 ? -15.219 -13.734 -5.141 1 92.44 84 TYR A C 1
ATOM 661 O O . TYR A 1 84 ? -16.141 -13.938 -4.34 1 92.44 84 TYR A O 1
ATOM 669 N N . CYS A 1 85 ? -15.43 -13.141 -6.293 1 93.31 85 CYS A N 1
ATOM 670 C CA . CYS A 1 85 ? -16.75 -12.656 -6.648 1 93.31 85 CYS A CA 1
ATOM 671 C C . CYS A 1 85 ? -17.266 -13.328 -7.922 1 93.31 85 CYS A C 1
ATOM 673 O O . CYS A 1 85 ? -16.469 -13.789 -8.742 1 93.31 85 CYS A O 1
ATOM 675 N N . GLY A 1 86 ? -18.625 -13.367 -8.125 1 92.25 86 GLY A N 1
ATOM 676 C CA . GLY A 1 86 ? -19.203 -13.719 -9.414 1 92.25 86 GLY A CA 1
ATOM 677 C C . GLY A 1 86 ? -19.047 -12.617 -10.453 1 92.25 86 GLY A C 1
ATOM 678 O O . GLY A 1 86 ? -18.688 -11.484 -10.117 1 92.25 86 GLY A O 1
ATOM 679 N N . PRO A 1 87 ? -19.359 -12.938 -11.734 1 91.06 87 PRO A N 1
ATOM 680 C CA . PRO A 1 87 ? -19.062 -12 -12.82 1 91.06 87 PRO A CA 1
ATOM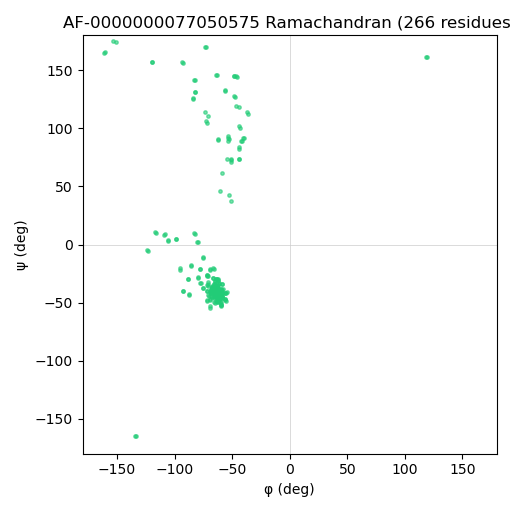 681 C C . PRO A 1 87 ? -19.875 -10.703 -12.727 1 91.06 87 PRO A C 1
ATOM 683 O O . PRO A 1 87 ? -19.344 -9.625 -13.031 1 91.06 87 PRO A O 1
ATOM 686 N N . VAL A 1 88 ? -21.094 -10.789 -12.32 1 93.06 88 VAL A N 1
ATOM 687 C CA . VAL A 1 88 ? -21.938 -9.586 -12.281 1 93.06 88 VAL A CA 1
ATOM 688 C C . VAL A 1 88 ? -21.438 -8.656 -11.18 1 93.06 88 VAL A C 1
ATOM 690 O O . VAL A 1 88 ? -21.141 -7.484 -11.43 1 93.06 88 VAL A O 1
ATOM 693 N N . LEU A 1 89 ? -21.328 -9.164 -9.984 1 94.88 89 LEU A N 1
ATOM 694 C CA . LEU A 1 89 ? -20.812 -8.367 -8.867 1 94.88 89 LEU A CA 1
ATOM 695 C C . LEU A 1 89 ? -19.375 -7.949 -9.117 1 94.88 89 LEU A C 1
ATOM 697 O O . LEU A 1 89 ? -19 -6.801 -8.867 1 94.88 89 LEU A O 1
ATOM 701 N N . GLY A 1 90 ? -18.547 -8.852 -9.609 1 95.12 90 GLY A N 1
ATOM 702 C CA . GLY A 1 90 ? -17.141 -8.586 -9.867 1 95.12 90 GLY A CA 1
ATOM 703 C C . GLY A 1 90 ? -16.922 -7.438 -10.836 1 95.12 90 GLY A C 1
ATOM 704 O O . GLY A 1 90 ? -16.078 -6.57 -10.602 1 95.12 90 GLY A O 1
ATOM 705 N N . LYS A 1 91 ? -17.719 -7.457 -11.898 1 94.56 91 LYS A N 1
ATOM 706 C CA . LYS A 1 91 ? -17.578 -6.387 -12.883 1 94.56 91 LYS A CA 1
ATOM 707 C C . LYS A 1 91 ? -17.969 -5.039 -12.281 1 94.56 91 LYS A C 1
ATOM 709 O O . LYS A 1 91 ? -17.312 -4.027 -12.539 1 94.56 91 LYS A O 1
ATOM 714 N N . SER A 1 92 ? -18.984 -5.027 -11.555 1 96.31 92 SER A N 1
ATOM 715 C CA . SER A 1 92 ? -19.422 -3.793 -10.906 1 96.31 92 SER A CA 1
ATOM 716 C C . SER A 1 92 ? -18.359 -3.268 -9.945 1 96.31 92 SER A C 1
ATOM 718 O O . SER A 1 92 ? -18.062 -2.068 -9.922 1 96.31 92 SER A O 1
ATOM 720 N N . LEU A 1 93 ? -17.75 -4.117 -9.227 1 96.5 93 LEU A N 1
ATOM 721 C CA . LEU A 1 93 ? -16.734 -3.725 -8.258 1 96.5 93 LEU A CA 1
ATOM 722 C C . LEU A 1 93 ? -15.461 -3.264 -8.953 1 96.5 93 LEU A C 1
ATOM 724 O O . LEU A 1 93 ? -14.781 -2.35 -8.477 1 96.5 93 LEU A O 1
ATOM 728 N N . LYS A 1 94 ? -15.133 -3.902 -10.086 1 96.81 94 LYS A N 1
ATOM 729 C CA . LYS A 1 94 ? -13.984 -3.457 -10.867 1 96.81 94 LYS A CA 1
ATOM 730 C C . LYS A 1 94 ? -14.188 -2.039 -11.391 1 96.81 94 LYS A C 1
ATOM 732 O O . LYS A 1 94 ? -13.258 -1.227 -11.383 1 96.81 94 LYS A O 1
ATOM 737 N N . ILE A 1 95 ? -15.359 -1.742 -11.797 1 97.12 95 ILE A N 1
ATOM 738 C CA . ILE A 1 95 ? -15.672 -0.397 -12.266 1 97.12 95 ILE A CA 1
ATOM 739 C C . ILE A 1 95 ? -15.562 0.592 -11.109 1 97.12 95 ILE A C 1
ATOM 741 O O . ILE A 1 95 ? -14.953 1.656 -11.242 1 97.12 95 ILE A O 1
ATOM 745 N N . LEU A 1 96 ? -16.109 0.218 -10.008 1 97.12 96 LEU A N 1
ATOM 746 C CA . LEU A 1 96 ? -16.047 1.074 -8.828 1 97.12 96 LEU A CA 1
ATOM 747 C C . LEU A 1 96 ? -14.609 1.334 -8.422 1 97.12 96 LEU A C 1
ATOM 749 O O . LEU A 1 96 ? -14.242 2.469 -8.109 1 97.12 96 LEU A O 1
ATOM 753 N N . THR A 1 97 ? -13.859 0.308 -8.445 1 97 97 THR A N 1
ATOM 754 C CA . THR A 1 97 ? -12.469 0.448 -8.039 1 97 97 THR A CA 1
ATOM 755 C C . THR A 1 97 ? -11.695 1.302 -9.039 1 97 97 THR A C 1
ATOM 757 O O . THR A 1 97 ? -10.82 2.078 -8.656 1 97 97 THR A O 1
ATOM 760 N N . LEU A 1 98 ? -12.031 1.128 -10.336 1 96.88 98 LEU A N 1
ATOM 761 C CA . LEU A 1 98 ? -11.398 1.962 -11.352 1 96.88 98 LEU A CA 1
ATOM 762 C C . LEU A 1 98 ? -11.672 3.439 -11.086 1 96.88 98 LEU A C 1
ATOM 764 O O . LEU A 1 98 ? -10.742 4.258 -11.086 1 96.88 98 LEU A O 1
ATOM 768 N N . PHE A 1 99 ? -12.852 3.783 -10.805 1 97.81 99 PHE A N 1
ATOM 769 C CA . PHE A 1 99 ? -13.211 5.172 -10.547 1 97.81 99 PHE A CA 1
ATOM 770 C C . PHE A 1 99 ? -12.586 5.664 -9.25 1 97.81 99 PHE A C 1
ATOM 772 O O . PHE A 1 99 ? -12.086 6.789 -9.188 1 97.81 99 PHE A O 1
ATOM 779 N N . ALA A 1 100 ? -12.656 4.867 -8.25 1 97.69 100 ALA A N 1
ATOM 780 C CA . ALA A 1 100 ? -12.031 5.23 -6.984 1 97.69 100 ALA A CA 1
ATOM 781 C C . ALA A 1 100 ? -10.531 5.457 -7.16 1 97.69 100 ALA A C 1
ATOM 783 O O . ALA A 1 100 ? -9.969 6.391 -6.582 1 97.69 100 ALA A O 1
ATOM 784 N N . SER A 1 101 ? -9.883 4.602 -7.945 1 98.19 101 SER A N 1
ATOM 785 C CA . SER A 1 101 ? -8.445 4.715 -8.164 1 98.19 101 SER A CA 1
ATOM 786 C C . SER A 1 101 ? -8.102 5.973 -8.953 1 98.19 101 SER A C 1
ATOM 788 O O . SER A 1 101 ? -7.082 6.621 -8.688 1 98.19 101 SER A O 1
ATOM 790 N N . LEU A 1 102 ? -8.93 6.348 -9.898 1 98.56 102 LEU A N 1
ATOM 791 C CA . LEU A 1 102 ? -8.727 7.586 -10.641 1 98.56 102 LEU A CA 1
ATOM 792 C C . LEU A 1 102 ? -8.883 8.797 -9.727 1 98.56 102 LEU A C 1
ATOM 794 O O . LEU A 1 102 ? -8.102 9.742 -9.805 1 98.56 102 LEU A O 1
ATOM 798 N N . LEU A 1 103 ? -9.859 8.758 -8.875 1 98.12 103 LEU A N 1
ATOM 799 C CA . LEU A 1 103 ? -10.055 9.828 -7.902 1 98.12 103 LEU A CA 1
ATOM 800 C C . LEU A 1 103 ? -8.859 9.93 -6.961 1 98.12 103 LEU A C 1
ATOM 802 O O . LEU A 1 103 ? -8.383 11.031 -6.664 1 98.12 103 LEU A O 1
ATOM 806 N N . GLY A 1 104 ? -8.422 8.758 -6.48 1 98 104 GLY A N 1
ATOM 807 C CA . GLY A 1 104 ? -7.227 8.742 -5.652 1 98 104 GLY A CA 1
ATOM 808 C C . GLY A 1 104 ? -6 9.289 -6.359 1 98 104 GLY A C 1
ATOM 809 O O . GLY A 1 104 ? -5.246 10.078 -5.785 1 98 104 GLY A O 1
ATOM 810 N N . MET A 1 105 ? -5.836 8.898 -7.59 1 98.75 105 MET A N 1
ATOM 811 C CA . MET A 1 105 ? -4.707 9.367 -8.383 1 98.75 105 MET A CA 1
ATOM 812 C C . MET A 1 105 ? -4.754 10.883 -8.555 1 98.75 105 MET A C 1
ATOM 814 O O . MET A 1 105 ? -3.76 11.57 -8.32 1 98.75 105 MET A O 1
ATOM 818 N N . PHE A 1 106 ? -5.867 11.391 -8.898 1 98.56 106 PHE A N 1
ATOM 819 C CA . PHE A 1 106 ? -6.016 12.836 -9.055 1 98.56 106 PHE A CA 1
ATOM 820 C C . PHE A 1 106 ? -5.805 13.547 -7.727 1 98.56 106 PHE A C 1
ATOM 822 O O . PHE A 1 106 ? -5.18 14.609 -7.68 1 98.56 106 PHE A O 1
ATOM 829 N N . GLY A 1 107 ? -6.309 13.008 -6.688 1 98.31 107 GLY A N 1
ATOM 830 C CA . GLY A 1 107 ? -6.09 13.578 -5.367 1 98.31 107 GLY A CA 1
ATOM 831 C C . GLY A 1 107 ? -4.625 13.641 -4.977 1 98.31 107 GLY A C 1
ATOM 832 O O . GLY A 1 107 ? -4.16 14.656 -4.457 1 98.31 107 GLY A O 1
ATOM 833 N N . LEU A 1 108 ? -3.932 12.602 -5.234 1 98.69 108 LEU A N 1
ATOM 834 C CA . LEU A 1 108 ? -2.512 12.562 -4.902 1 98.69 108 LEU A CA 1
ATOM 835 C C . LEU A 1 108 ? -1.718 13.523 -5.777 1 98.69 108 LEU A C 1
ATOM 837 O O . LEU A 1 108 ? -0.803 14.195 -5.297 1 98.69 108 LEU A O 1
ATOM 841 N N . LEU A 1 109 ? -2.066 13.539 -7.027 1 98.81 109 LEU A N 1
ATOM 842 C CA . LEU A 1 109 ? -1.396 14.469 -7.93 1 98.81 109 LEU A CA 1
ATOM 843 C C . LEU A 1 109 ? -1.642 15.914 -7.504 1 98.81 109 LEU A C 1
ATOM 845 O O . LEU A 1 109 ? -0.719 16.734 -7.512 1 98.81 109 LEU A O 1
ATOM 849 N N . TYR A 1 110 ? -2.848 16.219 -7.168 1 98.38 110 TYR A N 1
ATOM 850 C CA . TYR A 1 110 ? -3.193 17.547 -6.676 1 98.38 110 TYR A CA 1
ATOM 851 C C . TYR A 1 110 ? -2.418 17.875 -5.402 1 98.38 110 TYR A C 1
ATOM 853 O O . TYR A 1 110 ? -1.842 18.953 -5.285 1 98.38 110 TYR A O 1
ATOM 861 N N . LEU A 1 111 ? -2.404 17.016 -4.461 1 97.88 111 LEU A N 1
ATOM 862 C CA . LEU A 1 111 ? -1.651 17.203 -3.225 1 97.88 111 LEU A CA 1
ATOM 863 C C . LEU A 1 111 ? -0.176 17.453 -3.518 1 97.88 111 LEU A C 1
ATOM 865 O O . LEU A 1 111 ? 0.422 18.375 -2.967 1 97.88 111 LEU A O 1
ATOM 869 N N . ASN A 1 112 ? 0.35 16.594 -4.375 1 98.31 112 ASN A N 1
ATOM 870 C CA . ASN A 1 112 ? 1.76 16.734 -4.723 1 98.31 112 ASN A CA 1
ATOM 871 C C . ASN A 1 112 ? 2.047 18.094 -5.348 1 98.31 112 ASN A C 1
ATOM 873 O O . ASN A 1 112 ? 3.061 18.719 -5.039 1 98.31 112 ASN A O 1
ATOM 877 N N . ALA A 1 113 ? 1.146 18.578 -6.164 1 97.62 113 ALA A N 1
ATOM 878 C CA . ALA A 1 113 ? 1.335 19.828 -6.906 1 97.62 113 ALA A CA 1
ATOM 879 C C . ALA A 1 113 ? 1.105 21.047 -6.012 1 97.62 113 ALA A C 1
ATOM 881 O O . ALA A 1 113 ? 1.601 22.125 -6.301 1 97.62 113 ALA A O 1
ATOM 882 N N . THR A 1 114 ? 0.386 20.891 -4.902 1 96.88 114 THR A N 1
ATOM 883 C CA . THR A 1 114 ? -0.025 22.047 -4.129 1 96.88 114 THR A CA 1
ATOM 884 C C . THR A 1 114 ? 0.604 22.031 -2.738 1 96.88 114 THR A C 1
ATOM 886 O O . THR A 1 114 ? 0.178 22.766 -1.847 1 96.88 114 THR A O 1
ATOM 889 N N . SER A 1 115 ? 1.485 21.219 -2.477 1 96 115 SER A N 1
ATOM 890 C CA . SER A 1 115 ? 2.213 21.109 -1.215 1 96 115 SER A CA 1
ATOM 891 C C . SER A 1 115 ? 3.713 20.969 -1.452 1 96 115 SER A C 1
ATOM 893 O O . SER A 1 115 ? 4.207 21.281 -2.537 1 96 115 SER A O 1
ATOM 895 N N . ASP A 1 116 ? 4.484 20.531 -0.401 1 96.62 116 ASP A N 1
ATOM 896 C CA . ASP A 1 116 ? 5.922 20.328 -0.535 1 96.62 116 ASP A CA 1
ATOM 897 C C . ASP A 1 116 ? 6.219 18.984 -1.194 1 96.62 116 ASP A C 1
ATOM 899 O O . ASP A 1 116 ? 7.383 18.578 -1.312 1 96.62 116 ASP A O 1
ATOM 903 N N . GLY A 1 117 ? 5.129 18.25 -1.574 1 98.19 117 GLY A N 1
ATOM 904 C CA . GLY A 1 117 ? 5.273 16.938 -2.193 1 98.19 117 GLY A CA 1
ATOM 905 C C . GLY A 1 117 ? 4.637 15.82 -1.387 1 98.19 117 GLY A C 1
ATOM 906 O O . GLY A 1 117 ? 4.43 15.961 -0.18 1 98.19 117 GLY A O 1
ATOM 907 N N . LEU A 1 118 ? 4.402 14.75 -2.037 1 98.69 118 LEU A N 1
ATOM 908 C CA . LEU A 1 118 ? 3.768 13.602 -1.411 1 98.69 118 LEU A CA 1
ATOM 909 C C . LEU A 1 118 ? 4.602 13.086 -0.241 1 98.69 118 LEU A C 1
ATOM 911 O O . LEU A 1 118 ? 4.094 12.945 0.874 1 98.69 118 LEU A O 1
ATOM 915 N N . THR A 1 119 ? 5.887 12.852 -0.473 1 98.69 119 THR A N 1
ATOM 916 C CA . THR A 1 119 ? 6.742 12.258 0.547 1 98.69 119 THR A CA 1
ATOM 917 C C . THR A 1 119 ? 6.969 13.227 1.7 1 98.69 119 THR A C 1
ATOM 919 O O . THR A 1 119 ? 6.93 12.836 2.867 1 98.69 119 THR A O 1
ATOM 922 N N . ALA A 1 120 ? 7.164 14.453 1.357 1 98.5 120 ALA A N 1
ATOM 923 C CA . ALA A 1 120 ? 7.328 15.461 2.406 1 98.5 120 ALA A CA 1
ATOM 924 C C . ALA A 1 120 ? 6.078 15.562 3.27 1 98.5 120 ALA A C 1
ATOM 926 O O . ALA A 1 120 ? 6.168 15.727 4.488 1 98.5 120 ALA A O 1
ATOM 927 N N . THR A 1 121 ? 4.902 15.523 2.641 1 97.56 121 THR A N 1
ATOM 928 C CA . THR A 1 121 ? 3.637 15.555 3.369 1 97.56 121 THR A CA 1
ATOM 929 C C . THR A 1 121 ? 3.533 14.375 4.328 1 97.56 121 THR A C 1
ATOM 931 O O . THR A 1 121 ? 3.137 14.539 5.484 1 97.56 121 THR A O 1
ATOM 934 N N . ILE A 1 122 ? 3.928 13.242 3.881 1 97.69 122 ILE A N 1
ATOM 935 C CA . ILE A 1 122 ? 3.879 12.039 4.707 1 97.69 122 ILE A CA 1
ATOM 936 C C . ILE A 1 122 ? 4.844 12.18 5.883 1 97.69 122 ILE A C 1
ATOM 938 O O . ILE A 1 122 ? 4.488 11.898 7.027 1 97.69 122 ILE A O 1
ATOM 942 N N . LYS A 1 123 ? 6.031 12.656 5.664 1 97 123 LYS A N 1
ATOM 943 C CA . LYS A 1 123 ? 7.023 12.836 6.715 1 97 123 LYS A CA 1
ATOM 944 C C . LYS A 1 123 ? 6.539 13.828 7.77 1 97 123 LYS A C 1
ATOM 946 O O . LYS A 1 123 ? 6.844 13.68 8.953 1 97 123 LYS A O 1
ATOM 951 N N . ALA A 1 124 ? 5.793 14.727 7.391 1 96.31 124 ALA A N 1
ATOM 952 C CA . ALA A 1 124 ? 5.359 15.805 8.273 1 96.31 124 ALA A CA 1
ATOM 953 C C . ALA A 1 124 ? 4.297 15.328 9.25 1 96.31 124 ALA A C 1
ATOM 955 O O . ALA A 1 124 ? 3.994 16.016 10.234 1 96.31 124 ALA A O 1
ATOM 956 N N . LEU A 1 125 ? 3.779 14.195 9.055 1 95.81 125 LEU A N 1
ATOM 957 C CA . LEU A 1 125 ? 2.729 13.68 9.922 1 95.81 125 LEU A CA 1
ATOM 958 C C . LEU A 1 125 ? 3.262 13.438 11.328 1 95.81 125 LEU A C 1
ATOM 960 O O . LEU A 1 125 ? 2.486 13.328 12.281 1 95.81 125 LEU A O 1
ATOM 964 N N . TRP A 1 126 ? 4.523 13.297 11.461 1 95.56 126 TRP A N 1
ATOM 965 C CA . TRP A 1 126 ? 5.102 13.016 12.773 1 95.56 126 TRP A CA 1
ATOM 966 C C . TRP A 1 126 ? 5.859 14.227 13.305 1 95.56 126 TRP A C 1
ATOM 968 O O . TRP A 1 126 ? 6.562 14.133 14.312 1 95.56 126 TRP A O 1
ATOM 978 N N . ARG A 1 127 ? 5.727 15.312 12.648 1 91.25 127 ARG A N 1
ATOM 979 C CA . ARG A 1 127 ? 6.336 16.531 13.148 1 91.25 127 ARG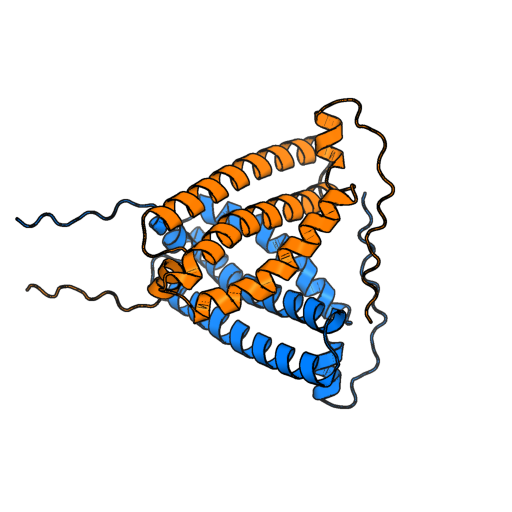 A CA 1
ATOM 980 C C . ARG A 1 127 ? 5.457 17.203 14.203 1 91.25 127 ARG A C 1
ATOM 982 O O . ARG A 1 127 ? 4.238 17.281 14.039 1 91.25 127 ARG A O 1
ATOM 989 N N . PRO A 1 128 ? 6.109 17.547 15.297 1 83.5 128 PRO A N 1
ATOM 990 C CA . PRO A 1 128 ? 5.316 18.203 16.344 1 83.5 128 PRO A CA 1
ATOM 991 C C . PRO A 1 128 ? 4.598 19.453 15.82 1 83.5 128 PRO A C 1
ATOM 99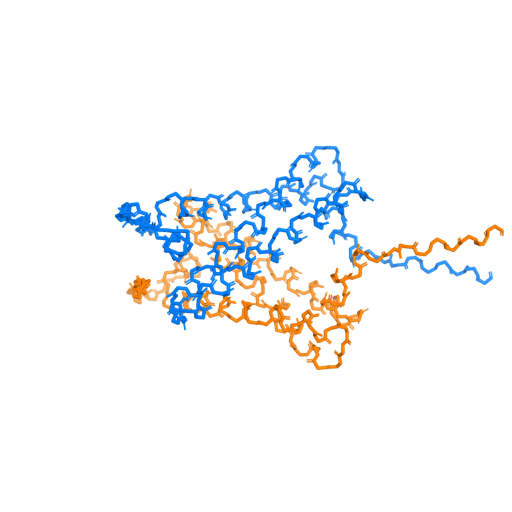3 O O . PRO A 1 128 ? 5.148 20.188 15.008 1 83.5 128 PRO A O 1
ATOM 996 N N . LYS A 1 129 ? 3.293 19.516 16.172 1 72.25 129 LYS A N 1
ATOM 997 C CA . LYS A 1 129 ? 2.531 20.719 15.836 1 72.25 129 LYS A CA 1
ATOM 998 C C . LYS A 1 129 ? 2.936 21.891 16.719 1 72.25 129 LYS A C 1
ATOM 1000 O O . LYS A 1 129 ? 3.105 21.734 17.922 1 72.25 129 LYS A O 1
ATOM 1005 N N . ILE A 1 130 ? 3.631 22.781 16.203 1 60.88 130 ILE A N 1
ATOM 1006 C CA . ILE A 1 130 ? 4.004 23.969 16.969 1 60.88 130 ILE A CA 1
ATOM 1007 C C . ILE A 1 130 ? 2.748 24.734 17.359 1 60.88 130 ILE A C 1
ATOM 1009 O O . ILE A 1 130 ? 1.961 25.141 16.5 1 60.88 130 ILE A O 1
ATOM 1013 N N . GLU A 1 131 ? 2.182 24.469 18.453 1 56.66 131 GLU A N 1
ATOM 1014 C CA . GLU A 1 131 ? 1.095 25.25 19.047 1 56.66 131 GLU A CA 1
ATOM 1015 C C . GLU A 1 131 ? 1.479 26.719 19.172 1 56.66 131 GLU A C 1
ATOM 1017 O O . GLU A 1 131 ? 2.559 27.047 19.656 1 56.66 131 GLU A O 1
ATOM 1022 N N . ASP A 1 132 ? 1.154 27.438 18.188 1 51.72 132 ASP A N 1
ATOM 1023 C CA . ASP A 1 132 ? 1.306 28.875 18.438 1 51.72 132 ASP A CA 1
ATOM 1024 C C . ASP A 1 132 ? 0.774 29.25 19.812 1 51.72 132 ASP A C 1
ATOM 1026 O O . ASP A 1 132 ? -0.409 29.078 20.094 1 51.72 132 ASP A O 1
ATOM 1030 N N . LYS A 1 133 ? 1.422 29.156 20.953 1 51.19 133 LYS A N 1
ATOM 1031 C CA . LYS A 1 133 ? 1.102 29.781 22.234 1 51.19 133 LYS A CA 1
ATOM 1032 C C . LYS A 1 133 ? 0.912 31.297 22.078 1 51.19 133 LYS A C 1
ATOM 1034 O O . LYS A 1 133 ? 1.881 32.062 22.125 1 51.19 133 LYS A O 1
ATOM 1039 N N . ARG A 1 134 ? 0.299 31.812 21.172 1 45.75 134 ARG A N 1
ATOM 1040 C CA . ARG A 1 134 ? -0.027 33.219 21.406 1 45.75 134 ARG A CA 1
ATOM 1041 C C . ARG A 1 134 ? -0.863 33.375 22.672 1 45.75 134 ARG A C 1
ATOM 1043 O O . ARG A 1 134 ? -2.014 32.938 22.719 1 45.75 134 ARG A O 1
ATOM 1050 N N . ASP A 1 135 ? -0.383 33 23.906 1 36.09 135 ASP A N 1
ATOM 1051 C CA . ASP A 1 135 ? -0.907 33.844 24.984 1 36.09 135 ASP A CA 1
ATOM 1052 C C . ASP A 1 135 ? -0.386 35.281 24.844 1 36.09 135 ASP A C 1
ATOM 1054 O O . ASP A 1 135 ? 0.748 35.5 24.406 1 36.09 135 ASP A O 1
ATOM 1058 N N . MET B 1 1 ? -12.422 -19.469 -12.422 1 28.58 1 MET B N 1
ATOM 1059 C CA . MET B 1 1 ? -11.758 -19.141 -11.164 1 28.58 1 MET B CA 1
ATOM 1060 C C . MET B 1 1 ? -10.242 -19.109 -11.344 1 28.58 1 MET B C 1
ATOM 1062 O O . MET B 1 1 ? -9.656 -20.031 -11.906 1 28.58 1 MET B O 1
ATOM 1066 N N . ARG B 1 2 ? -9.648 -17.969 -11.586 1 37.62 2 ARG B N 1
ATOM 1067 C CA . ARG B 1 2 ? -8.211 -17.969 -11.805 1 37.62 2 ARG B CA 1
ATOM 1068 C C . ARG B 1 2 ? -7.484 -18.672 -10.664 1 37.62 2 ARG B C 1
ATOM 1070 O O . ARG B 1 2 ? -7.734 -18.391 -9.484 1 37.62 2 ARG B O 1
ATOM 1077 N N . HIS B 1 3 ? -7.254 -19.922 -10.742 1 31.98 3 HIS B N 1
ATOM 1078 C CA . HIS B 1 3 ? -6.566 -20.688 -9.719 1 31.98 3 HIS B CA 1
ATOM 1079 C C . HIS B 1 3 ? -5.246 -20.031 -9.328 1 31.98 3 HIS B C 1
ATOM 1081 O O . HIS B 1 3 ? -4.344 -19.906 -10.156 1 31.98 3 HIS B O 1
ATOM 1087 N N . HIS B 1 4 ? -5.305 -18.953 -8.633 1 38.47 4 HIS B N 1
ATOM 1088 C CA . HIS B 1 4 ? -4.012 -18.703 -8.016 1 38.47 4 HIS B CA 1
ATOM 1089 C C . HIS B 1 4 ? -3.408 -19.984 -7.453 1 38.47 4 HIS B C 1
ATOM 1091 O O . HIS B 1 4 ? -4.094 -20.734 -6.766 1 38.47 4 HIS B O 1
ATOM 1097 N N . THR B 1 5 ? -2.75 -20.594 -8.195 1 35.62 5 THR B N 1
ATOM 1098 C CA . THR B 1 5 ? -2.113 -21.75 -7.59 1 35.62 5 THR B CA 1
ATOM 1099 C C . THR B 1 5 ? -1.54 -21.406 -6.219 1 35.62 5 THR B C 1
ATOM 1101 O O . THR B 1 5 ? -0.734 -20.469 -6.094 1 35.62 5 THR B O 1
ATOM 1104 N N . PRO B 1 6 ? -2.285 -21.781 -5.242 1 41.88 6 PRO B N 1
ATOM 1105 C CA . PRO B 1 6 ? -1.626 -21.672 -3.938 1 41.88 6 PRO B CA 1
ATOM 1106 C C . PRO B 1 6 ? -0.137 -22 -3.996 1 41.88 6 PRO B C 1
ATOM 1108 O O . PRO B 1 6 ? 0.272 -22.891 -4.758 1 41.88 6 PRO B O 1
ATOM 1111 N N . TYR B 1 7 ? 0.675 -20.969 -3.77 1 43.94 7 TYR B N 1
ATOM 1112 C CA . TYR B 1 7 ? 2.074 -21.359 -3.643 1 43.94 7 TYR B CA 1
ATOM 1113 C C . TYR B 1 7 ? 2.213 -22.609 -2.773 1 43.94 7 TYR B C 1
ATOM 1115 O O . TYR B 1 7 ? 1.65 -22.672 -1.678 1 43.94 7 TYR B O 1
ATOM 1123 N N . ASN B 1 8 ? 1.88 -23.719 -3.203 1 44.22 8 ASN B N 1
ATOM 1124 C CA . ASN B 1 8 ? 2.219 -24.938 -2.457 1 44.22 8 ASN B CA 1
ATOM 1125 C C . ASN B 1 8 ? 3.703 -24.984 -2.105 1 44.22 8 ASN B C 1
ATOM 1127 O O . ASN B 1 8 ? 4.535 -25.312 -2.945 1 44.22 8 ASN B O 1
ATOM 1131 N N . TYR B 1 9 ? 4.02 -24.109 -1.18 1 51.59 9 TYR B N 1
ATOM 1132 C CA . TYR B 1 9 ? 5.414 -24.281 -0.789 1 51.59 9 TYR B CA 1
ATOM 1133 C C . TYR B 1 9 ? 5.609 -25.562 0.019 1 51.59 9 TYR B C 1
ATOM 1135 O O . TYR B 1 9 ? 4.746 -25.922 0.822 1 51.59 9 TYR B O 1
ATOM 1143 N N . SER B 1 10 ? 6.191 -26.422 -0.465 1 51.81 10 SER B N 1
ATOM 1144 C CA . SER B 1 10 ? 6.668 -27.516 0.381 1 51.81 10 SER B CA 1
ATOM 1145 C C . SER B 1 10 ? 7.277 -26.984 1.673 1 51.81 10 SER B C 1
ATOM 1147 O O . SER B 1 10 ? 7.887 -25.906 1.683 1 51.81 10 SER B O 1
ATOM 1149 N N . SER B 1 11 ? 6.719 -27.328 2.852 1 56.47 11 SER B N 1
ATOM 1150 C CA . SER B 1 11 ? 7.254 -26.969 4.16 1 56.47 11 SER B CA 1
ATOM 1151 C C . SER B 1 11 ? 8.773 -27.078 4.184 1 56.47 11 SER B C 1
ATOM 1153 O O . SER B 1 11 ? 9.328 -28.156 4.008 1 56.47 11 SER B O 1
ATOM 1155 N N . PRO B 1 12 ? 9.43 -25.969 3.881 1 57.31 12 PRO B N 1
ATOM 1156 C CA . PRO B 1 12 ? 10.883 -26.109 3.904 1 57.31 12 PRO B CA 1
ATOM 1157 C C . PRO B 1 12 ? 11.391 -26.797 5.176 1 57.31 12 PRO B C 1
ATOM 1159 O O . PRO B 1 12 ? 10.703 -26.797 6.195 1 57.31 12 PRO B O 1
ATOM 1162 N N . ALA B 1 13 ? 12.453 -27.609 5.16 1 65.12 13 ALA B N 1
ATOM 1163 C CA . ALA B 1 13 ? 13.164 -28.156 6.309 1 65.12 13 ALA B CA 1
ATOM 1164 C C . ALA B 1 13 ? 13.445 -27.078 7.355 1 65.12 13 ALA B C 1
ATOM 1166 O O . ALA B 1 13 ? 13.492 -25.891 7.031 1 65.12 13 ALA B O 1
ATOM 1167 N N . LYS B 1 14 ? 13.398 -27.469 8.734 1 76.5 14 LYS B N 1
ATOM 1168 C CA . LYS B 1 14 ? 13.797 -26.562 9.805 1 76.5 14 LYS B CA 1
ATOM 1169 C C . LYS B 1 14 ? 15.141 -25.891 9.492 1 76.5 14 LYS B C 1
ATOM 1171 O O . LYS B 1 14 ? 16.109 -2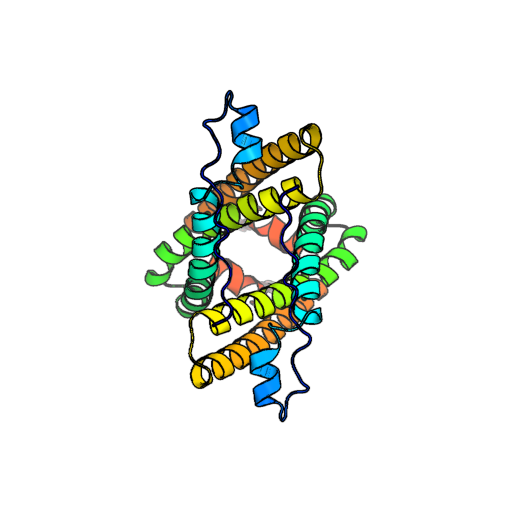6.578 9.164 1 76.5 14 LYS B O 1
ATOM 1176 N N . PRO B 1 15 ? 15.062 -24.625 9.578 1 79.44 15 PRO B N 1
ATOM 1177 C CA . PRO B 1 15 ? 16.328 -23.969 9.273 1 79.44 15 PRO B CA 1
ATOM 1178 C C . PRO B 1 15 ? 17.438 -24.328 10.281 1 79.44 15 PRO B C 1
ATOM 1180 O O . PRO B 1 15 ? 17.156 -24.5 11.469 1 79.44 15 PRO B O 1
ATOM 1183 N N . LYS B 1 16 ? 18.609 -24.422 9.906 1 86.06 16 LYS B N 1
ATOM 1184 C CA . LYS B 1 16 ? 19.766 -24.781 10.727 1 86.06 16 LYS B CA 1
ATOM 1185 C C . LYS B 1 16 ? 20.125 -23.656 11.688 1 86.06 16 LYS B C 1
ATOM 1187 O O . LYS B 1 16 ? 20.688 -23.906 12.758 1 86.06 16 LYS B O 1
ATOM 1192 N N . ASN B 1 17 ? 19.891 -22.484 11.273 1 84.12 17 ASN B N 1
ATOM 1193 C CA . ASN B 1 17 ? 20.156 -21.297 12.078 1 84.12 17 ASN B CA 1
ATOM 1194 C C . ASN B 1 17 ? 19.25 -20.141 11.695 1 84.12 17 ASN B C 1
ATOM 1196 O O . ASN B 1 17 ? 18.422 -20.266 10.789 1 84.12 17 ASN B O 1
ATOM 1200 N N . LEU B 1 18 ? 19.312 -19.078 12.391 1 80.75 18 LEU B N 1
ATOM 1201 C CA . LEU B 1 18 ? 18.453 -17.906 12.211 1 80.75 18 LEU B CA 1
ATOM 1202 C C . LEU B 1 18 ? 18.641 -17.312 10.82 1 80.75 18 LEU B C 1
ATOM 1204 O O . LEU B 1 18 ? 17.688 -16.828 10.211 1 80.75 18 LEU B O 1
ATOM 1208 N N . TRP B 1 19 ? 19.797 -17.406 10.367 1 82.81 19 TRP B N 1
ATOM 1209 C CA . TRP B 1 19 ? 20.109 -16.797 9.078 1 82.81 19 TRP B CA 1
ATOM 1210 C C . TRP B 1 19 ? 19.422 -17.547 7.945 1 82.81 19 TRP B C 1
ATOM 1212 O O . TRP B 1 19 ? 18.859 -16.922 7.035 1 82.81 19 TRP B O 1
ATOM 1222 N N . GLU B 1 20 ? 19.562 -18.766 8.039 1 83.75 20 GLU B N 1
ATOM 1223 C CA . GLU B 1 20 ? 18.859 -19.594 7.059 1 83.75 20 GLU B CA 1
ATOM 1224 C C . GLU B 1 20 ? 17.344 -19.422 7.172 1 83.75 20 GLU B C 1
ATOM 1226 O O . GLU B 1 20 ? 16.641 -19.406 6.164 1 83.75 20 GLU B O 1
ATOM 1231 N N . GLY B 1 21 ? 16.891 -19.359 8.336 1 84.38 21 GLY B N 1
ATOM 1232 C CA . GLY B 1 21 ? 15.469 -19.141 8.57 1 84.38 21 GLY B CA 1
ATOM 1233 C C . GLY B 1 21 ? 14.961 -17.844 7.969 1 84.38 21 GLY B C 1
ATOM 1234 O O . GLY B 1 21 ? 13.898 -17.812 7.344 1 84.38 21 GLY B O 1
ATOM 1235 N N . LEU B 1 22 ? 15.711 -16.875 8.18 1 83.88 22 LEU B N 1
ATOM 1236 C CA . LEU B 1 22 ? 15.359 -15.57 7.637 1 83.88 22 LEU B CA 1
ATOM 1237 C C . LEU B 1 22 ? 15.273 -15.617 6.113 1 83.88 22 LEU B C 1
ATOM 1239 O O . LEU B 1 22 ? 14.328 -15.094 5.523 1 83.88 22 LEU B O 1
ATOM 1243 N N . TRP B 1 23 ? 16.188 -16.219 5.574 1 85.88 23 TRP B N 1
ATOM 1244 C CA . TRP B 1 23 ? 16.25 -16.297 4.121 1 85.88 23 TRP B CA 1
ATOM 1245 C C . TRP B 1 23 ? 15.086 -17.109 3.568 1 85.88 23 TRP B C 1
ATOM 1247 O O . TRP B 1 23 ? 14.492 -16.75 2.553 1 85.88 23 TRP B O 1
ATOM 1257 N N . ASN B 1 24 ? 14.695 -18.125 4.258 1 85.81 24 ASN B N 1
ATOM 1258 C CA . ASN B 1 24 ? 13.695 -19.047 3.723 1 85.81 24 ASN B CA 1
ATOM 1259 C C . ASN B 1 24 ? 12.305 -18.75 4.27 1 85.81 24 ASN B C 1
ATOM 1261 O O . ASN B 1 24 ? 11.352 -19.484 3.996 1 85.81 24 ASN B O 1
ATOM 1265 N N . ALA B 1 25 ? 12.211 -17.75 4.98 1 82.25 25 ALA B N 1
ATOM 1266 C CA . ALA B 1 25 ? 10.953 -17.453 5.66 1 82.25 25 ALA B CA 1
ATOM 1267 C C . ALA B 1 25 ? 9.812 -17.312 4.664 1 82.25 25 ALA B C 1
ATOM 1269 O O . ALA B 1 25 ? 8.695 -17.781 4.914 1 82.25 25 ALA B O 1
ATOM 1270 N N . ASP B 1 26 ? 10.102 -16.688 3.488 1 82.75 26 ASP B N 1
ATOM 1271 C CA . ASP B 1 26 ? 9.031 -16.391 2.543 1 82.75 26 ASP B CA 1
ATOM 1272 C C . ASP B 1 26 ? 8.703 -17.594 1.676 1 82.75 26 ASP B C 1
ATOM 1274 O O . ASP B 1 26 ? 7.938 -17.5 0.718 1 82.75 26 ASP B O 1
ATOM 1278 N N . SER B 1 27 ? 9.25 -18.688 2.027 1 80.38 27 SER B N 1
ATOM 1279 C CA . SER B 1 27 ? 8.977 -19.906 1.294 1 80.38 27 SER B CA 1
ATOM 1280 C C . SER B 1 27 ? 8.047 -20.828 2.084 1 80.38 27 SER B C 1
ATOM 1282 O O . SER B 1 27 ? 7.766 -21.953 1.66 1 80.38 27 SER B O 1
ATOM 1284 N N . THR B 1 28 ? 7.66 -20.328 3.154 1 81.12 28 THR B N 1
ATOM 1285 C CA . THR B 1 28 ? 6.793 -21.156 3.979 1 81.12 28 THR B CA 1
ATOM 1286 C C . THR B 1 28 ? 5.324 -20.875 3.672 1 81.12 28 THR B C 1
ATOM 1288 O O . THR B 1 28 ? 4.965 -19.766 3.297 1 81.12 28 THR B O 1
ATOM 1291 N N . ASN B 1 29 ? 4.52 -21.875 3.98 1 81.62 29 ASN B N 1
ATOM 1292 C CA . ASN B 1 29 ? 3.078 -21.75 3.791 1 81.62 29 ASN B CA 1
ATOM 1293 C C . ASN B 1 29 ? 2.49 -20.656 4.691 1 81.62 29 ASN B C 1
ATOM 1295 O O . ASN B 1 29 ? 1.585 -19.938 4.285 1 81.62 29 ASN B O 1
ATOM 1299 N N . LEU B 1 30 ? 3.043 -20.641 5.824 1 83.94 30 LEU B N 1
ATOM 1300 C CA . LEU B 1 30 ? 2.531 -19.672 6.777 1 83.94 30 LEU B CA 1
ATOM 1301 C C . LEU B 1 30 ? 2.762 -18.25 6.27 1 83.94 30 LEU B C 1
ATOM 1303 O O . LEU B 1 30 ? 1.847 -17.422 6.289 1 83.94 30 LEU B O 1
ATOM 1307 N N . HIS B 1 31 ? 3.908 -17.953 5.789 1 86.75 31 HIS B N 1
ATOM 1308 C CA . HIS B 1 31 ? 4.238 -16.625 5.27 1 86.75 31 HIS B CA 1
ATOM 1309 C C . HIS B 1 31 ? 3.344 -16.266 4.09 1 86.75 31 HIS B C 1
ATOM 1311 O O . HIS B 1 31 ? 2.861 -15.133 3.996 1 86.75 31 HIS B O 1
ATOM 1317 N N . GLU B 1 32 ? 3.074 -17.156 3.326 1 88.75 32 GLU B N 1
ATOM 1318 C CA . GLU B 1 32 ? 2.236 -16.906 2.158 1 88.75 32 GLU B CA 1
ATOM 1319 C C . GLU B 1 32 ? 0.784 -16.672 2.561 1 88.75 32 GLU B C 1
ATOM 1321 O O . GLU B 1 32 ? 0.105 -15.82 1.978 1 88.75 32 GLU B O 1
ATOM 1326 N N . LYS B 1 33 ? 0.358 -17.438 3.494 1 90.19 33 LYS B N 1
ATOM 1327 C CA . LYS B 1 33 ? -1.004 -17.234 3.984 1 90.19 33 LYS B CA 1
ATOM 1328 C C . LYS B 1 33 ? -1.166 -15.859 4.621 1 90.19 33 LYS B C 1
ATOM 1330 O O . LYS B 1 33 ? -2.168 -15.18 4.391 1 90.19 33 LYS B O 1
ATOM 1335 N N . ILE B 1 34 ? -0.19 -15.469 5.367 1 92.88 34 ILE B N 1
ATOM 1336 C CA . ILE B 1 34 ? -0.244 -14.156 6 1 92.88 34 ILE B CA 1
ATOM 1337 C C . ILE B 1 34 ? -0.263 -13.062 4.934 1 92.88 34 ILE B C 1
ATOM 1339 O O . ILE B 1 34 ? -1.033 -12.102 5.031 1 92.88 34 ILE B O 1
ATOM 1343 N N . PHE B 1 35 ? 0.512 -13.25 3.951 1 92.94 35 PHE B N 1
ATOM 1344 C CA . PHE B 1 35 ? 0.539 -12.289 2.857 1 92.94 35 PHE B CA 1
ATOM 1345 C C . PHE B 1 35 ? -0.819 -12.211 2.17 1 92.94 35 PHE B C 1
ATOM 1347 O O . PHE B 1 35 ? -1.364 -11.117 1.984 1 92.94 35 PHE B O 1
ATOM 1354 N N . HIS B 1 36 ? -1.356 -13.312 1.88 1 90.31 36 HIS B N 1
ATOM 1355 C CA . HIS B 1 36 ? -2.637 -13.398 1.188 1 90.31 36 HIS B CA 1
ATOM 1356 C C . HIS B 1 36 ? -3.756 -12.781 2.023 1 90.31 36 HIS B C 1
ATOM 1358 O O . HIS B 1 36 ? -4.516 -11.953 1.529 1 90.31 36 HIS B O 1
ATOM 1364 N N . TYR B 1 37 ? -3.828 -13.148 3.211 1 93.94 37 TYR B N 1
ATOM 1365 C CA . TYR B 1 37 ? -4.922 -12.664 4.051 1 93.94 37 TYR B CA 1
ATOM 1366 C C . TYR B 1 37 ? -4.734 -11.195 4.402 1 93.94 37 TYR B C 1
ATOM 1368 O O . TYR B 1 37 ? -5.711 -10.469 4.617 1 93.94 37 TYR B O 1
ATOM 1376 N N . SER B 1 38 ? -3.477 -10.727 4.406 1 95.06 38 SER B N 1
ATOM 1377 C CA . SER B 1 38 ? -3.268 -9.305 4.676 1 95.06 38 SER B CA 1
ATOM 1378 C C . SER B 1 38 ? -3.816 -8.445 3.543 1 95.06 38 SER B C 1
ATOM 1380 O O . SER B 1 38 ? -4.43 -7.402 3.791 1 95.06 38 SER B O 1
ATOM 1382 N N . GLN B 1 39 ? -3.664 -8.883 2.381 1 94.06 39 GLN B N 1
ATOM 1383 C CA . GLN B 1 39 ? -4.176 -8.078 1.274 1 94.06 39 GLN B CA 1
ATOM 1384 C C . GLN B 1 39 ? -5.695 -8.18 1.183 1 94.06 39 GLN B C 1
ATOM 1386 O O . GLN B 1 39 ? -6.371 -7.203 0.852 1 94.06 39 GLN B O 1
ATOM 1391 N N . LEU B 1 40 ? -6.258 -9.359 1.453 1 95 40 LEU B N 1
ATOM 1392 C CA . LEU B 1 40 ? -7.711 -9.516 1.465 1 95 40 LEU B CA 1
ATOM 1393 C C . LEU B 1 40 ? -8.344 -8.641 2.549 1 95 40 LEU B C 1
ATOM 1395 O O . LEU B 1 40 ? -9.328 -7.949 2.297 1 95 40 LEU B O 1
ATOM 1399 N N . THR B 1 41 ? -7.727 -8.734 3.662 1 97.44 41 THR B N 1
ATOM 1400 C CA . THR B 1 41 ? -8.219 -7.945 4.785 1 97.44 41 THR B CA 1
ATOM 1401 C C . THR B 1 41 ? -8.117 -6.453 4.484 1 97.44 41 THR B C 1
ATOM 1403 O O . THR B 1 41 ? -9.055 -5.695 4.727 1 97.44 41 THR B O 1
ATOM 1406 N N . ALA B 1 42 ? -7.043 -6.027 3.949 1 97.25 42 ALA B N 1
ATOM 1407 C CA . ALA B 1 42 ? -6.867 -4.621 3.6 1 97.25 42 ALA B CA 1
ATOM 1408 C C . ALA B 1 42 ? -7.902 -4.176 2.568 1 97.25 42 ALA B C 1
ATOM 1410 O O . ALA B 1 42 ? -8.461 -3.086 2.676 1 97.25 42 ALA B O 1
ATOM 1411 N N . ALA B 1 43 ? -8.141 -5.012 1.648 1 95.19 43 ALA B N 1
ATOM 1412 C CA . ALA B 1 43 ? -9.094 -4.703 0.586 1 95.19 43 ALA B CA 1
ATOM 1413 C C . ALA B 1 43 ? -10.484 -4.414 1.158 1 95.19 43 ALA B C 1
ATOM 1415 O O . ALA B 1 43 ? -11.211 -3.562 0.643 1 95.19 43 ALA B O 1
ATOM 1416 N N . CYS B 1 44 ? -10.828 -5.055 2.191 1 96.25 44 CYS B N 1
ATOM 1417 C CA . CYS B 1 44 ? -12.133 -4.879 2.809 1 96.25 44 CYS B CA 1
ATOM 1418 C C . CYS B 1 44 ? -12.117 -3.734 3.814 1 96.25 44 CYS B C 1
ATOM 1420 O O . CYS B 1 44 ? -12.977 -2.857 3.781 1 96.25 44 CYS B O 1
ATOM 1422 N N . LEU B 1 45 ? -11.117 -3.656 4.594 1 98.38 45 LEU B N 1
ATOM 1423 C CA . LEU B 1 45 ? -11.125 -2.75 5.738 1 98.38 45 LEU B CA 1
ATOM 1424 C C . LEU B 1 45 ? -10.812 -1.322 5.297 1 98.38 45 LEU B C 1
ATOM 1426 O O . LEU B 1 45 ? -11.289 -0.364 5.91 1 98.38 45 LEU B O 1
ATOM 1430 N N . VAL B 1 46 ? -10.062 -1.142 4.238 1 97.81 46 VAL B N 1
ATOM 1431 C CA . VAL B 1 46 ? -9.695 0.209 3.83 1 97.81 46 VAL B CA 1
ATOM 1432 C C . VAL B 1 46 ? -10.938 0.983 3.404 1 97.81 46 VAL B C 1
ATOM 1434 O O . VAL B 1 46 ? -11.211 2.066 3.928 1 97.81 46 VAL B O 1
ATOM 1437 N N . PRO B 1 47 ? -11.773 0.463 2.551 1 96.62 47 PRO B N 1
ATOM 1438 C CA . PRO B 1 47 ? -12.977 1.233 2.221 1 96.62 47 PRO B CA 1
ATOM 1439 C C . PRO B 1 47 ? -13.914 1.405 3.412 1 96.62 47 PRO B C 1
ATOM 1441 O O . PRO B 1 47 ? -14.539 2.459 3.566 1 96.62 47 PRO B O 1
ATOM 1444 N N . VAL B 1 48 ? -13.969 0.445 4.25 1 98.12 48 VAL B N 1
ATOM 1445 C CA . VAL B 1 48 ? -14.82 0.526 5.434 1 98.12 48 VAL B CA 1
ATOM 1446 C C . VAL B 1 48 ? -14.32 1.634 6.355 1 98.12 48 VAL B C 1
ATOM 1448 O O . VAL B 1 48 ? -15.109 2.412 6.891 1 98.12 48 VAL B O 1
ATOM 1451 N N . SER B 1 49 ? -13.039 1.71 6.52 1 98.69 49 SER B N 1
ATOM 1452 C CA . SER B 1 49 ? -12.477 2.736 7.387 1 98.69 49 SER B CA 1
ATOM 1453 C C . SER B 1 49 ? -12.766 4.137 6.852 1 98.69 49 SER B C 1
ATOM 1455 O O . SER B 1 49 ? -13.055 5.055 7.625 1 98.69 49 SER B O 1
ATOM 1457 N N . PHE B 1 50 ? -12.773 4.332 5.594 1 97.81 50 PHE B N 1
ATOM 1458 C CA . PHE B 1 50 ? -13.008 5.645 5.004 1 97.81 50 PHE B CA 1
ATOM 1459 C C . PHE B 1 50 ? -14.461 6.062 5.164 1 97.81 50 PHE B C 1
ATOM 1461 O O . PHE B 1 50 ? -14.773 7.254 5.191 1 97.81 50 PHE B O 1
ATOM 1468 N N . VAL B 1 51 ? -15.32 5.059 5.246 1 97.75 51 VAL B N 1
ATOM 1469 C CA . VAL B 1 51 ? -16.734 5.355 5.457 1 97.75 51 VAL B CA 1
ATOM 1470 C C . VAL B 1 51 ? -16.969 5.703 6.922 1 97.75 51 VAL B C 1
ATOM 1472 O O . VAL B 1 51 ? -17.766 6.602 7.23 1 97.75 51 VAL B O 1
ATOM 1475 N N . LEU B 1 52 ? -16.266 5.133 7.793 1 98.38 52 LEU B N 1
ATOM 1476 C CA . LEU B 1 52 ? -16.578 5.207 9.219 1 98.38 52 LEU B CA 1
ATOM 1477 C C . LEU B 1 52 ? -15.789 6.328 9.883 1 98.38 52 LEU B C 1
ATOM 1479 O O . LEU B 1 52 ? -16.172 6.801 10.961 1 98.38 52 LEU B O 1
ATOM 1483 N N . ALA B 1 53 ? -14.68 6.77 9.258 1 97.88 53 ALA B N 1
ATOM 1484 C CA . ALA B 1 53 ? -13.82 7.758 9.898 1 97.88 53 ALA B CA 1
ATOM 1485 C C . ALA B 1 53 ? -14.352 9.172 9.68 1 97.88 53 ALA B C 1
ATOM 1487 O O . ALA B 1 53 ? -14.852 9.492 8.602 1 97.88 53 ALA B O 1
ATOM 1488 N N . PRO B 1 54 ? -14.281 10.086 10.648 1 96.44 54 PRO B N 1
ATOM 1489 C CA . PRO B 1 54 ? -13.875 9.82 12.031 1 96.44 54 PRO B CA 1
ATOM 1490 C C . PRO B 1 54 ? -15.023 9.305 12.891 1 96.44 54 PRO B C 1
ATOM 1492 O O . PRO B 1 54 ? -16.141 9.812 12.812 1 96.44 54 PRO B O 1
ATOM 1495 N N . SER B 1 55 ? -14.867 8.195 13.539 1 97.56 55 SER B N 1
ATOM 1496 C CA . SER B 1 55 ? -15.82 7.676 14.516 1 97.56 55 SER B CA 1
ATOM 1497 C C . SER B 1 55 ? -15.164 6.637 15.422 1 97.56 55 SER B C 1
ATOM 1499 O O . SER B 1 55 ? -14.102 6.109 15.102 1 97.56 55 SER B O 1
ATOM 1501 N N . ALA B 1 56 ? -15.852 6.336 16.531 1 97.12 56 ALA B N 1
ATOM 1502 C CA . ALA B 1 56 ? -15.359 5.332 17.469 1 97.12 56 ALA B CA 1
ATOM 1503 C C . ALA B 1 56 ? -15.312 3.949 16.828 1 97.12 56 ALA B C 1
ATOM 1505 O O . ALA B 1 56 ? -14.453 3.129 17.156 1 97.12 56 ALA B O 1
ATOM 1506 N N . LEU B 1 57 ? -16.188 3.736 15.906 1 98.06 57 LEU B N 1
ATOM 1507 C CA . LEU B 1 57 ? -16.297 2.438 15.242 1 98.06 57 LEU B CA 1
ATOM 1508 C C . LEU B 1 57 ? -15.07 2.184 14.359 1 98.06 57 LEU B C 1
ATOM 1510 O O . LEU B 1 57 ? -14.758 1.033 14.055 1 98.06 57 LEU B O 1
ATOM 1514 N N . CYS B 1 58 ? -14.398 3.205 13.977 1 98.69 58 CYS B N 1
ATOM 1515 C CA . CYS B 1 58 ? -13.258 3.086 13.078 1 98.69 58 CYS B CA 1
ATOM 1516 C C . CYS B 1 58 ? -11.977 2.779 13.852 1 98.69 58 CYS B C 1
ATOM 1518 O O . CYS B 1 58 ? -10.992 2.309 13.281 1 98.69 58 CYS B O 1
ATOM 1520 N N . VAL B 1 59 ? -11.938 3.012 15.156 1 98.31 59 VAL B N 1
ATOM 1521 C CA . VAL B 1 59 ? -10.727 2.961 15.977 1 98.31 59 VAL B CA 1
ATOM 1522 C C . VAL B 1 59 ? -10.109 1.569 15.891 1 98.31 59 VAL B C 1
ATOM 1524 O O . VAL B 1 59 ? -8.93 1.43 15.555 1 98.31 59 VAL B O 1
ATOM 1527 N N . PRO B 1 60 ? -10.844 0.514 16.141 1 98.62 60 PRO B N 1
ATOM 1528 C CA . PRO B 1 60 ? -10.195 -0.798 16.047 1 98.62 60 PRO B CA 1
ATOM 1529 C C . PRO B 1 60 ? -9.75 -1.136 14.625 1 98.62 60 PRO B C 1
ATOM 1531 O O . PRO B 1 60 ? -8.734 -1.819 14.438 1 98.62 60 PRO B O 1
ATOM 1534 N N . ILE B 1 61 ? -10.492 -0.71 13.656 1 98.88 61 ILE B N 1
ATOM 1535 C CA . ILE B 1 61 ? -10.125 -0.954 12.266 1 98.88 61 ILE B CA 1
ATOM 1536 C C . ILE B 1 61 ? -8.789 -0.274 11.953 1 98.88 61 ILE B C 1
ATOM 1538 O O . ILE B 1 61 ? -7.902 -0.881 11.352 1 98.88 61 ILE B O 1
ATOM 1542 N N . ASP B 1 62 ? -8.617 0.942 12.391 1 98.94 62 ASP B N 1
ATOM 1543 C CA . ASP B 1 62 ? -7.383 1.688 12.188 1 98.94 62 ASP B CA 1
ATOM 1544 C C . ASP B 1 62 ? -6.195 0.972 12.828 1 98.94 62 ASP B C 1
ATOM 1546 O O . ASP B 1 62 ? -5.113 0.903 12.242 1 98.94 62 ASP B O 1
ATOM 1550 N N . TYR B 1 63 ? -6.359 0.447 14.016 1 98.88 63 TYR B N 1
ATOM 1551 C CA . TYR B 1 63 ? -5.262 -0.267 14.656 1 98.88 63 TYR B CA 1
ATOM 1552 C C . TYR B 1 63 ? -4.875 -1.506 13.859 1 98.88 63 TYR B C 1
ATOM 1554 O O . TYR B 1 63 ? -3.688 -1.816 13.727 1 98.88 63 TYR B O 1
ATOM 1562 N N . VAL B 1 64 ? -5.84 -2.215 13.375 1 98.88 64 VAL B N 1
ATOM 1563 C CA . VAL B 1 64 ? -5.547 -3.377 12.539 1 98.88 64 VAL B CA 1
ATOM 1564 C C . VAL B 1 64 ? -4.766 -2.941 11.305 1 98.88 64 VAL B C 1
ATOM 1566 O O . VAL B 1 64 ? -3.762 -3.564 10.945 1 98.88 64 VAL B O 1
ATOM 1569 N N . LEU B 1 65 ? -5.227 -1.848 10.688 1 98.81 65 LEU B N 1
ATOM 1570 C CA . LEU B 1 65 ? -4.574 -1.379 9.469 1 98.81 65 LEU B CA 1
ATOM 1571 C C . LEU B 1 65 ? -3.145 -0.929 9.758 1 98.81 65 LEU B C 1
ATOM 1573 O O . LEU B 1 65 ? -2.254 -1.109 8.93 1 98.81 65 LEU B O 1
ATOM 1577 N N . CYS B 1 66 ? -2.865 -0.425 10.914 1 98.88 66 CYS B N 1
ATOM 1578 C CA . CYS B 1 66 ? -1.546 0.053 11.312 1 98.88 66 CYS B CA 1
ATOM 1579 C C . CYS B 1 66 ? -0.552 -1.099 11.398 1 98.88 66 CYS B C 1
ATOM 1581 O O . CYS B 1 66 ? 0.647 -0.907 11.188 1 98.88 66 CYS B O 1
ATOM 1583 N N . VAL B 1 67 ? -1.024 -2.252 11.688 1 98.75 67 VAL B N 1
ATOM 1584 C CA . VAL B 1 67 ? -0.167 -3.428 11.789 1 98.75 67 VAL B CA 1
ATOM 1585 C C . VAL B 1 67 ? -0.115 -4.148 10.445 1 98.75 67 VAL B C 1
ATOM 1587 O O . VAL B 1 67 ? 0.956 -4.566 10 1 98.75 67 VAL B O 1
ATOM 1590 N N . LEU B 1 68 ? -1.198 -4.207 9.812 1 98.56 68 LEU B N 1
ATOM 1591 C CA . LEU B 1 68 ? -1.407 -5.004 8.609 1 98.56 68 LEU B CA 1
ATOM 1592 C C . LEU B 1 68 ? -0.557 -4.48 7.457 1 98.56 68 LEU B C 1
ATOM 1594 O O . LEU B 1 68 ? 0.05 -5.262 6.723 1 98.56 68 LEU B O 1
ATOM 1598 N N . TYR B 1 69 ? -0.462 -3.197 7.289 1 97.62 69 TYR B N 1
ATOM 1599 C CA . TYR B 1 69 ? 0.198 -2.633 6.117 1 97.62 69 TYR B CA 1
ATOM 1600 C C . TYR B 1 69 ? 1.707 -2.826 6.195 1 97.62 69 TYR B C 1
ATOM 1602 O O . TYR B 1 69 ? 2.328 -3.303 5.242 1 97.62 69 TYR B O 1
ATOM 1610 N N . PRO B 1 70 ? 2.346 -2.518 7.312 1 98.12 70 PRO B N 1
ATOM 1611 C CA . PRO B 1 70 ? 3.783 -2.795 7.387 1 98.12 70 PRO B CA 1
ATOM 1612 C C . PRO B 1 70 ? 4.102 -4.285 7.273 1 98.12 70 PRO B C 1
ATOM 1614 O O . PRO B 1 70 ? 5.113 -4.66 6.676 1 98.12 70 PRO B O 1
ATOM 1617 N N . LEU B 1 71 ? 3.23 -5.113 7.828 1 97.62 71 LEU B N 1
ATOM 1618 C CA . LEU B 1 71 ? 3.412 -6.559 7.715 1 97.62 71 LEU B CA 1
ATOM 1619 C C . LEU B 1 71 ? 3.332 -7.004 6.258 1 97.62 71 LEU B C 1
ATOM 1621 O O . LEU B 1 71 ? 4.184 -7.762 5.789 1 97.62 71 LEU B O 1
ATOM 1625 N N . HIS B 1 72 ? 2.314 -6.566 5.559 1 96.12 72 HIS B N 1
ATOM 1626 C CA . HIS B 1 72 ? 2.146 -6.852 4.141 1 96.12 72 HIS B CA 1
ATOM 1627 C C . HIS B 1 72 ? 3.365 -6.402 3.338 1 96.12 72 HIS B C 1
ATOM 1629 O O . HIS B 1 72 ? 3.885 -7.156 2.514 1 96.12 72 HIS B O 1
ATOM 1635 N N . GLY B 1 73 ? 3.832 -5.168 3.598 1 96.25 73 GLY B N 1
ATOM 1636 C CA . GLY B 1 73 ? 5.016 -4.648 2.932 1 96.25 73 GLY B CA 1
ATOM 1637 C C . GLY B 1 73 ? 6.27 -5.445 3.23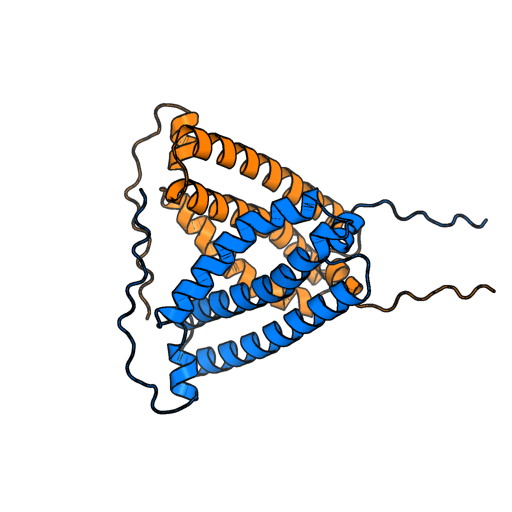4 1 96.25 73 GLY B C 1
ATOM 1638 O O . GLY B 1 73 ? 7.094 -5.68 2.346 1 96.25 73 GLY B O 1
ATOM 1639 N N . CYS B 1 74 ? 6.418 -5.832 4.453 1 96.81 74 CYS B N 1
ATOM 1640 C CA . CYS B 1 74 ? 7.582 -6.605 4.871 1 96.81 74 CYS B CA 1
ATOM 1641 C C . CYS B 1 74 ? 7.66 -7.926 4.117 1 96.81 74 CYS B C 1
ATOM 1643 O O . CYS B 1 74 ? 8.711 -8.273 3.574 1 96.81 74 CYS B O 1
ATOM 1645 N N . ILE B 1 75 ? 6.613 -8.57 4.027 1 94.88 75 ILE B N 1
ATOM 1646 C CA . ILE B 1 75 ? 6.586 -9.859 3.346 1 94.88 75 ILE B CA 1
ATOM 1647 C C . ILE B 1 75 ? 6.75 -9.656 1.842 1 94.88 75 ILE B C 1
ATOM 1649 O O . ILE B 1 75 ? 7.477 -10.398 1.182 1 94.88 75 ILE B O 1
ATOM 1653 N N . GLY B 1 76 ? 6.043 -8.672 1.344 1 93.62 76 GLY B N 1
ATOM 1654 C CA . GLY B 1 76 ? 6.199 -8.367 -0.07 1 93.62 76 GLY B CA 1
ATOM 1655 C C . GLY B 1 76 ? 7.637 -8.07 -0.462 1 93.62 76 GLY B C 1
ATOM 1656 O O . GLY B 1 76 ? 8.117 -8.547 -1.492 1 93.62 76 GLY B O 1
ATOM 1657 N N . MET B 1 77 ? 8.312 -7.371 0.305 1 95.88 77 MET B N 1
ATOM 1658 C CA . MET B 1 77 ? 9.711 -7.051 0.029 1 95.88 77 MET B CA 1
ATOM 1659 C C . MET B 1 77 ? 10.586 -8.297 0.141 1 95.88 77 MET B C 1
ATOM 1661 O O . MET B 1 77 ? 11.547 -8.453 -0.616 1 95.88 77 MET B O 1
ATOM 1665 N N . SER B 1 78 ? 10.242 -9.047 1.101 1 94.38 78 SER B N 1
ATOM 1666 C CA . SER B 1 78 ? 10.969 -10.305 1.224 1 94.38 78 SER B CA 1
ATOM 1667 C C . SER B 1 78 ? 10.898 -11.109 -0.071 1 94.38 78 SER B C 1
ATOM 1669 O O . SER B 1 78 ? 11.906 -11.672 -0.509 1 94.38 78 SER B O 1
ATOM 1671 N N . HIS B 1 79 ? 9.758 -11.156 -0.713 1 92.19 79 HIS B N 1
ATOM 1672 C CA . HIS B 1 79 ? 9.609 -11.828 -1.998 1 92.19 79 HIS B CA 1
ATOM 1673 C C . HIS B 1 79 ? 10.516 -11.203 -3.055 1 92.19 79 HIS B C 1
ATOM 1675 O O . HIS B 1 79 ? 11.164 -11.922 -3.82 1 92.19 79 HIS B O 1
ATOM 1681 N N . ILE B 1 80 ? 10.5 -9.953 -3.064 1 92.94 80 ILE B N 1
ATOM 1682 C CA . ILE B 1 80 ? 11.289 -9.234 -4.059 1 92.94 80 ILE B CA 1
ATOM 1683 C C . ILE B 1 80 ? 12.773 -9.547 -3.863 1 92.94 80 ILE B C 1
ATOM 1685 O O . ILE B 1 80 ? 13.484 -9.859 -4.824 1 92.94 80 ILE B O 1
ATOM 1689 N N . PHE B 1 81 ? 13.227 -9.516 -2.682 1 94.25 81 PHE B N 1
ATOM 1690 C CA . PHE B 1 81 ? 14.641 -9.766 -2.416 1 94.25 81 PHE B CA 1
ATOM 1691 C C . PHE B 1 81 ? 15.008 -11.203 -2.768 1 94.25 81 PHE B C 1
ATOM 1693 O O . PHE B 1 81 ? 16.078 -11.453 -3.324 1 94.25 81 PHE B O 1
ATOM 1700 N N . SER B 1 82 ? 14.172 -12.133 -2.463 1 92.12 82 SER B N 1
ATOM 1701 C CA . SER B 1 82 ? 14.43 -13.523 -2.801 1 92.12 82 SER B CA 1
ATOM 1702 C C . SER B 1 82 ? 14.516 -13.719 -4.312 1 92.12 82 SER B C 1
ATOM 1704 O O . SER B 1 82 ? 15.281 -14.562 -4.793 1 92.12 82 SER B O 1
ATOM 1706 N N . ASP B 1 83 ? 13.82 -12.922 -5.02 1 90.62 83 ASP B N 1
ATOM 1707 C CA . ASP B 1 83 ? 13.727 -13.117 -6.465 1 90.62 83 ASP B CA 1
ATOM 1708 C C . ASP B 1 83 ? 14.859 -12.391 -7.188 1 90.62 83 ASP B C 1
ATOM 1710 O O . ASP B 1 83 ? 15.305 -12.828 -8.25 1 90.62 83 ASP B O 1
ATOM 1714 N N . TYR B 1 84 ? 15.328 -11.312 -6.637 1 92.44 84 TYR B N 1
ATOM 1715 C CA . TYR B 1 84 ? 16.156 -10.445 -7.465 1 92.44 84 TYR B CA 1
ATOM 1716 C C . TYR B 1 84 ? 17.531 -10.242 -6.82 1 92.44 84 TYR B C 1
ATOM 1718 O O . TYR B 1 84 ? 18.422 -9.633 -7.422 1 92.44 84 TYR B O 1
ATOM 1726 N N . CYS B 1 85 ? 17.734 -10.742 -5.625 1 93.25 85 CYS B N 1
ATOM 1727 C CA . CYS B 1 85 ? 19 -10.555 -4.938 1 93.25 85 CYS B CA 1
ATOM 1728 C C . CYS B 1 85 ? 19.672 -11.891 -4.641 1 93.25 85 CYS B C 1
ATOM 1730 O O . CYS B 1 85 ? 19 -12.914 -4.547 1 93.25 85 CYS B O 1
ATOM 1732 N N . GLY B 1 86 ? 21.047 -11.891 -4.453 1 92.12 86 GLY B N 1
ATOM 1733 C CA . GLY B 1 86 ? 21.734 -13.031 -3.883 1 92.12 86 GLY B CA 1
ATOM 1734 C C . GLY B 1 86 ? 21.516 -13.18 -2.391 1 92.12 86 GLY B C 1
ATOM 1735 O O . GLY B 1 86 ? 21 -12.273 -1.739 1 92.12 86 GLY B O 1
ATOM 1736 N N . PRO B 1 87 ? 21.953 -14.336 -1.817 1 91.06 87 PRO B N 1
ATOM 1737 C CA . PRO B 1 87 ? 21.594 -14.648 -0.43 1 91.06 87 PRO B CA 1
ATOM 1738 C C . PRO B 1 87 ? 22.219 -13.68 0.569 1 91.06 87 PRO B C 1
ATOM 1740 O O . PRO B 1 87 ? 21.594 -13.32 1.568 1 91.06 87 PRO B O 1
ATOM 1743 N N . VAL B 1 88 ? 23.438 -13.25 0.324 1 93 88 VAL B N 1
ATOM 1744 C CA . VAL B 1 88 ? 24.109 -12.375 1.283 1 93 88 VAL B CA 1
ATOM 1745 C C . VAL B 1 88 ? 23.422 -11.008 1.293 1 93 88 VAL B C 1
ATOM 1747 O O . VAL B 1 88 ? 22.984 -10.531 2.344 1 93 88 VAL B O 1
ATOM 1750 N N . LEU B 1 89 ? 23.281 -10.414 0.143 1 94.94 89 LEU B N 1
ATOM 1751 C CA . LEU B 1 89 ? 22.609 -9.125 0.035 1 94.94 89 LEU B CA 1
ATOM 1752 C C . LEU B 1 89 ? 21.141 -9.25 0.425 1 94.94 89 LEU B C 1
ATOM 1754 O O . LEU B 1 89 ? 20.609 -8.398 1.141 1 94.94 89 LEU B O 1
ATOM 1758 N N . GLY B 1 90 ? 20.469 -10.289 -0.015 1 95.19 90 GLY B N 1
ATOM 1759 C CA . GLY B 1 90 ? 19.062 -10.508 0.269 1 95.19 90 GLY B CA 1
ATOM 1760 C C . GLY B 1 90 ? 18.75 -10.586 1.752 1 95.19 90 GLY B C 1
ATOM 1761 O O . GLY B 1 90 ? 17.797 -9.984 2.227 1 95.19 90 GLY B O 1
ATOM 1762 N N . LYS B 1 91 ? 19.609 -11.32 2.443 1 94.62 91 LYS B N 1
ATOM 1763 C CA . LYS B 1 91 ? 19.406 -11.445 3.883 1 94.62 91 LYS B CA 1
ATOM 1764 C C . LYS B 1 91 ? 19.578 -10.102 4.582 1 94.62 91 LYS B C 1
ATOM 1766 O O . LYS B 1 91 ? 18.812 -9.766 5.488 1 94.62 91 LYS B O 1
ATOM 1771 N N . SER B 1 92 ? 20.531 -9.383 4.195 1 96.25 92 SER B N 1
ATOM 1772 C CA . SER B 1 92 ? 20.75 -8.062 4.781 1 96.25 92 SER B CA 1
ATOM 1773 C C . SER B 1 92 ? 19.562 -7.141 4.523 1 96.25 92 SER B C 1
ATOM 1775 O O . SER B 1 92 ? 19.125 -6.422 5.422 1 96.25 92 SER B O 1
ATOM 1777 N N . LEU B 1 93 ? 19.031 -7.188 3.383 1 96.56 93 LEU B N 1
ATOM 1778 C CA . LEU B 1 93 ? 17.922 -6.324 3.012 1 96.56 93 LEU B CA 1
ATOM 1779 C C . LEU B 1 93 ? 16.641 -6.754 3.727 1 96.56 93 LEU B C 1
ATOM 1781 O O . LEU B 1 93 ? 15.812 -5.914 4.094 1 96.56 93 LEU B O 1
ATOM 1785 N N . LYS B 1 94 ? 16.484 -8.07 3.916 1 96.81 94 LYS B N 1
ATOM 1786 C CA . LYS B 1 94 ? 15.336 -8.555 4.68 1 96.81 94 LYS B CA 1
ATOM 1787 C C . LYS B 1 94 ? 15.383 -8.062 6.121 1 96.81 94 LYS B C 1
ATOM 1789 O O . LYS B 1 94 ? 14.359 -7.68 6.688 1 96.81 94 LYS B O 1
ATOM 1794 N N . ILE B 1 95 ? 16.531 -8.047 6.676 1 97.19 95 ILE B N 1
ATOM 1795 C CA . ILE B 1 95 ? 16.688 -7.543 8.039 1 97.19 95 ILE B CA 1
ATOM 1796 C C . ILE B 1 95 ? 16.375 -6.051 8.07 1 97.19 95 ILE B C 1
ATOM 1798 O O . ILE B 1 95 ? 15.648 -5.586 8.945 1 97.19 95 ILE B O 1
ATOM 1802 N N . LEU B 1 96 ? 16.906 -5.359 7.137 1 97.19 96 LEU B N 1
ATOM 1803 C CA . LEU B 1 96 ? 16.656 -3.922 7.062 1 97.19 96 LEU B CA 1
ATOM 1804 C C . LEU B 1 96 ? 15.172 -3.633 6.914 1 97.19 96 LEU B C 1
ATOM 1806 O O . LEU B 1 96 ? 14.641 -2.738 7.578 1 97.19 96 LEU B O 1
ATOM 1810 N N . THR B 1 97 ? 14.562 -4.383 6.094 1 97.06 97 THR B N 1
ATOM 1811 C CA . THR B 1 97 ? 13.141 -4.164 5.859 1 97.06 97 THR B CA 1
ATOM 1812 C C . THR B 1 97 ? 12.328 -4.516 7.098 1 97.06 97 THR B C 1
ATOM 1814 O O . THR B 1 97 ? 11.336 -3.854 7.406 1 97.06 97 THR B O 1
ATOM 1817 N N . LEU B 1 98 ? 12.758 -5.586 7.777 1 97 98 LEU B N 1
ATOM 1818 C CA . LEU B 1 98 ? 12.086 -5.945 9.023 1 97 98 LEU B CA 1
ATOM 1819 C C . LEU B 1 98 ? 12.148 -4.797 10.023 1 97 98 LEU B C 1
ATOM 1821 O O . LEU B 1 98 ? 11.125 -4.418 10.602 1 97 98 LEU B O 1
ATOM 1825 N N . PHE B 1 99 ? 13.25 -4.211 10.203 1 97.88 99 PHE B N 1
ATOM 1826 C CA . PHE B 1 99 ? 13.414 -3.111 11.148 1 97.88 99 PHE B CA 1
ATOM 1827 C C . PHE B 1 99 ? 12.641 -1.882 10.68 1 97.88 99 PHE B C 1
ATOM 1829 O O . PHE B 1 99 ? 12 -1.204 11.484 1 97.88 99 PHE B O 1
ATOM 1836 N N . ALA B 1 100 ? 12.758 -1.582 9.43 1 97.69 100 ALA B N 1
ATOM 1837 C CA . ALA B 1 100 ? 12.008 -0.452 8.883 1 97.69 100 ALA B CA 1
ATOM 1838 C C . ALA B 1 100 ? 10.508 -0.646 9.07 1 97.69 100 ALA B C 1
ATOM 1840 O O . ALA B 1 100 ? 9.789 0.302 9.398 1 97.69 100 ALA B O 1
ATOM 1841 N N . SER B 1 101 ? 10.031 -1.866 8.852 1 98.25 101 SER B N 1
ATOM 1842 C CA . SER B 1 101 ? 8.602 -2.158 8.984 1 98.25 101 SER B CA 1
ATOM 1843 C C . SER B 1 101 ? 8.148 -2.043 10.438 1 98.25 101 SER B C 1
ATOM 1845 O O . SER B 1 101 ? 7.039 -1.574 10.703 1 98.25 101 SER B O 1
ATOM 1847 N N . LEU B 1 102 ? 8.977 -2.443 11.375 1 98.56 102 LEU B N 1
ATOM 1848 C CA . LEU B 1 102 ? 8.656 -2.285 12.789 1 98.56 102 LEU B CA 1
ATOM 1849 C C . LEU B 1 102 ? 8.602 -0.81 13.164 1 98.56 102 LEU B C 1
ATOM 1851 O O . LEU B 1 102 ? 7.703 -0.39 13.906 1 98.56 102 LEU B O 1
ATOM 1855 N N . LEU B 1 103 ? 9.508 -0.044 12.664 1 98.12 103 LEU B N 1
ATOM 1856 C CA . LEU B 1 103 ? 9.492 1.396 12.891 1 98.12 103 LEU B CA 1
ATOM 1857 C C . LEU B 1 103 ? 8.242 2.033 12.305 1 98.12 103 LEU B C 1
ATOM 1859 O O . LEU B 1 103 ? 7.613 2.881 12.945 1 98.12 103 LEU B O 1
ATOM 1863 N N . GLY B 1 104 ? 7.926 1.628 11.07 1 98 104 GLY B N 1
ATOM 1864 C CA . GLY B 1 104 ? 6.695 2.107 10.461 1 98 104 GLY B CA 1
ATOM 1865 C C . GLY B 1 104 ? 5.453 1.734 11.25 1 98 104 GLY B C 1
ATOM 1866 O O . GLY B 1 104 ? 4.566 2.566 11.461 1 98 104 GLY B O 1
ATOM 1867 N N . MET B 1 105 ? 5.426 0.513 11.703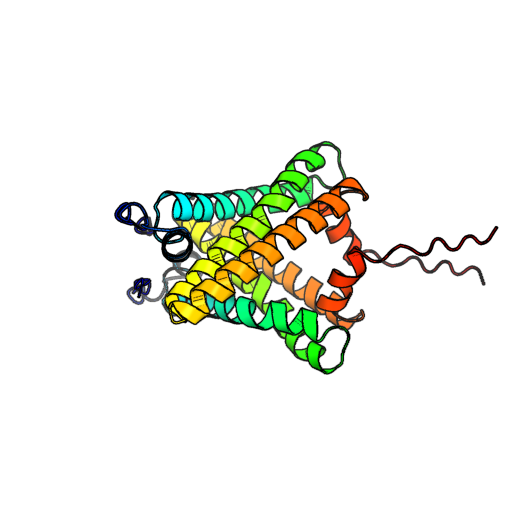 1 98.75 105 MET B N 1
ATOM 1868 C CA . MET B 1 105 ? 4.297 0.037 12.5 1 98.75 105 MET B CA 1
ATOM 1869 C C . MET B 1 105 ? 4.156 0.844 13.781 1 98.75 105 MET B C 1
ATOM 1871 O O . MET B 1 105 ? 3.064 1.315 14.109 1 98.75 105 MET B O 1
ATOM 1875 N N . PHE B 1 106 ? 5.211 1.039 14.469 1 98.62 106 PHE B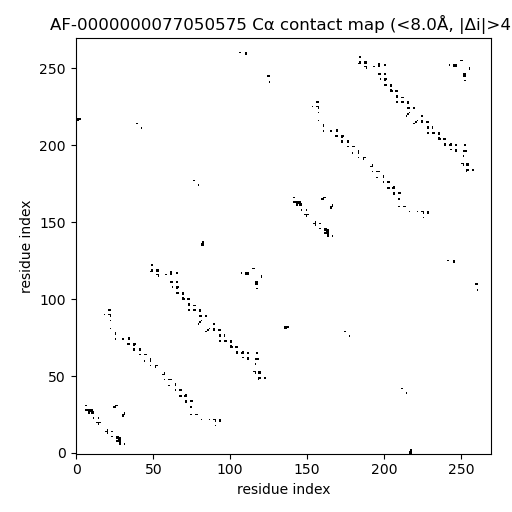 N 1
ATOM 1876 C CA . PHE B 1 106 ? 5.18 1.824 15.695 1 98.62 106 PHE B CA 1
ATOM 1877 C C . PHE B 1 106 ? 4.789 3.27 15.406 1 98.62 106 PHE B C 1
ATOM 1879 O O . PHE B 1 106 ? 4.027 3.877 16.156 1 98.62 106 PHE B O 1
ATOM 1886 N N . GLY B 1 107 ? 5.297 3.82 14.367 1 98.31 107 GLY B N 1
ATOM 1887 C CA . GLY B 1 107 ? 4.922 5.172 13.977 1 98.31 107 GLY B CA 1
ATOM 1888 C C . GLY B 1 107 ? 3.439 5.316 13.688 1 98.31 107 GLY B C 1
ATOM 1889 O O . GLY B 1 107 ? 2.811 6.285 14.117 1 98.31 107 GLY B O 1
ATOM 1890 N N . LEU B 1 108 ? 2.908 4.379 13 1 98.69 108 LEU B N 1
ATOM 1891 C CA . LEU B 1 108 ? 1.487 4.422 12.672 1 98.69 108 LEU B CA 1
ATOM 1892 C C . LEU B 1 108 ? 0.633 4.23 13.914 1 98.69 108 LEU B C 1
ATOM 1894 O O . LEU B 1 108 ? -0.39 4.898 14.086 1 98.69 108 LEU B O 1
ATOM 1898 N N . LEU B 1 109 ? 1.06 3.311 14.734 1 98.81 109 LEU B N 1
ATOM 1899 C CA . LEU B 1 109 ? 0.332 3.09 15.977 1 98.81 109 LEU B CA 1
ATOM 1900 C C . LEU B 1 109 ? 0.355 4.34 16.844 1 98.81 109 LEU B C 1
ATOM 1902 O O . LEU B 1 109 ? -0.664 4.715 17.438 1 98.81 109 LEU B O 1
ATOM 1906 N N . TYR B 1 110 ? 1.481 4.953 16.953 1 98.38 110 TYR B N 1
ATOM 1907 C CA . TYR B 1 110 ? 1.614 6.199 17.703 1 98.38 110 TYR B CA 1
ATOM 1908 C C . TYR B 1 110 ? 0.722 7.285 17.125 1 98.38 110 TYR B C 1
ATOM 1910 O O . TYR B 1 110 ? 0.001 7.969 17.844 1 98.38 110 TYR B O 1
ATOM 1918 N N . LEU B 1 111 ? 0.764 7.496 15.859 1 97.94 111 LEU B N 1
ATOM 1919 C CA . LEU B 1 111 ? -0.086 8.469 15.18 1 97.94 111 LEU B CA 1
ATOM 1920 C C . LEU B 1 111 ? -1.56 8.195 15.461 1 97.94 111 LEU B C 1
ATOM 1922 O O . LEU B 1 111 ? -2.311 9.109 15.805 1 97.94 111 LEU B O 1
ATOM 1926 N N . ASN B 1 112 ? -1.906 6.922 15.289 1 98.31 112 ASN B N 1
ATOM 1927 C CA . ASN B 1 112 ? -3.297 6.555 15.531 1 98.31 112 ASN B CA 1
ATOM 1928 C C . ASN B 1 112 ? -3.723 6.871 16.969 1 98.31 112 ASN B C 1
ATOM 1930 O O . ASN B 1 112 ? -4.824 7.367 17.188 1 98.31 112 ASN B O 1
ATOM 1934 N N . ALA B 1 113 ? -2.846 6.66 17.906 1 97.62 113 ALA B N 1
ATOM 1935 C CA . ALA B 1 113 ? -3.15 6.816 19.328 1 97.62 113 ALA B CA 1
ATOM 1936 C C . ALA B 1 113 ? -3.145 8.289 19.734 1 97.62 113 ALA B C 1
ATOM 1938 O O . ALA B 1 113 ? -3.766 8.672 20.719 1 97.62 113 ALA B O 1
ATOM 1939 N N . THR B 1 114 ? -2.484 9.156 18.969 1 96.94 114 THR B N 1
ATOM 1940 C CA . THR B 1 114 ? -2.283 10.531 19.422 1 96.94 114 THR B CA 1
ATOM 1941 C C . THR B 1 114 ? -2.992 11.508 18.484 1 96.94 114 THR B C 1
ATOM 1943 O O . THR B 1 114 ? -2.723 12.711 18.516 1 96.94 114 THR B O 1
ATOM 1946 N N . SER B 1 115 ? -3.77 11.086 17.641 1 96.06 115 SER B N 1
ATOM 1947 C CA . SER B 1 115 ? -4.559 11.906 16.719 1 96.06 115 SER B CA 1
ATOM 1948 C C . SER B 1 115 ? -6.008 11.438 16.656 1 96.06 115 SER B C 1
ATOM 1950 O O . SER B 1 115 ? -6.465 10.711 17.547 1 96.06 115 SER B O 1
ATOM 1952 N N . ASP B 1 116 ? -6.777 11.898 15.617 1 96.75 116 ASP B N 1
ATOM 1953 C CA . ASP B 1 116 ? -8.164 11.469 15.445 1 96.75 116 ASP B CA 1
ATOM 1954 C C . ASP B 1 116 ? -8.234 10.094 14.789 1 96.75 116 ASP B C 1
ATOM 1956 O O . ASP B 1 116 ? -9.32 9.602 14.484 1 96.75 116 ASP B O 1
ATOM 1960 N N . GLY B 1 117 ? -7.039 9.484 14.516 1 98.19 117 GLY B N 1
ATOM 1961 C CA . GLY B 1 117 ? -6.969 8.18 13.883 1 98.19 117 GLY B CA 1
ATOM 1962 C C . GLY B 1 117 ? -6.242 8.203 12.547 1 98.19 117 GLY B C 1
ATOM 1963 O O . GLY B 1 117 ? -6.129 9.258 11.922 1 98.19 117 GLY B O 1
ATOM 1964 N N . LEU B 1 118 ? -5.832 7.07 12.148 1 98.69 118 LEU B N 1
ATOM 1965 C CA . LEU B 1 118 ? -5.09 6.93 10.898 1 98.69 118 LEU B CA 1
ATOM 1966 C C . LEU B 1 118 ? -5.922 7.414 9.719 1 98.69 118 LEU B C 1
ATOM 1968 O O . LEU B 1 118 ? -5.469 8.258 8.938 1 98.69 118 LEU B O 1
ATOM 1972 N N . THR B 1 119 ? -7.148 6.918 9.586 1 98.69 119 THR B N 1
ATOM 1973 C CA . THR B 1 119 ? -7.977 7.234 8.43 1 98.69 119 THR B CA 1
ATOM 1974 C C . THR B 1 119 ? -8.398 8.703 8.453 1 98.69 119 THR B C 1
ATOM 1976 O O . THR B 1 119 ? -8.383 9.375 7.418 1 98.69 119 THR B O 1
ATOM 1979 N N . ALA B 1 120 ? -8.734 9.164 9.609 1 98.5 120 ALA B N 1
ATOM 1980 C CA . ALA B 1 120 ? -9.094 10.578 9.727 1 98.5 120 ALA B CA 1
ATOM 1981 C C . ALA B 1 120 ? -7.922 11.477 9.344 1 98.5 120 ALA B C 1
ATOM 1983 O O . ALA B 1 120 ? -8.109 12.516 8.703 1 98.5 120 ALA B O 1
ATOM 1984 N N . THR B 1 121 ? -6.723 11.117 9.789 1 97.56 121 THR B N 1
ATOM 1985 C CA . THR B 1 121 ? -5.52 11.867 9.438 1 97.56 121 THR B CA 1
ATOM 1986 C C . THR B 1 121 ? -5.32 11.898 7.926 1 97.56 121 THR B C 1
ATOM 1988 O O . THR B 1 121 ? -5.023 12.953 7.355 1 97.56 121 THR B O 1
ATOM 1991 N N . ILE B 1 122 ? -5.527 10.805 7.297 1 97.69 122 ILE B N 1
ATOM 1992 C CA . ILE B 1 122 ? -5.379 10.711 5.848 1 97.69 122 ILE B CA 1
ATOM 1993 C C . ILE B 1 122 ? -6.426 11.586 5.164 1 97.69 122 ILE B C 1
ATOM 1995 O O . ILE B 1 122 ? -6.105 12.352 4.25 1 97.69 122 ILE B O 1
ATOM 1999 N N . LYS B 1 123 ? -7.641 11.555 5.594 1 96.94 123 LYS B N 1
ATOM 2000 C CA . LYS B 1 123 ? -8.711 12.352 5.008 1 96.94 123 LYS B CA 1
ATOM 2001 C C . LYS B 1 123 ? -8.43 13.844 5.152 1 96.94 123 LYS B C 1
ATOM 2003 O O . LYS B 1 123 ? -8.789 14.641 4.277 1 96.94 123 LYS B O 1
ATOM 2008 N N . ALA B 1 124 ? -7.785 14.203 6.137 1 96.25 124 ALA B N 1
ATOM 2009 C CA . ALA B 1 124 ? -7.559 15.609 6.457 1 96.25 124 ALA B CA 1
ATOM 2010 C C . ALA B 1 124 ? -6.5 16.219 5.539 1 96.25 124 ALA B C 1
ATOM 2012 O O . ALA B 1 124 ? -6.355 17.438 5.477 1 96.25 124 ALA B O 1
ATOM 2013 N N . LEU B 1 125 ? -5.832 15.43 4.816 1 95.69 125 LEU B N 1
ATOM 2014 C CA . LEU B 1 125 ? -4.773 15.93 3.941 1 95.69 125 LEU B CA 1
ATOM 2015 C C . LEU B 1 125 ? -5.352 16.797 2.834 1 95.69 125 LEU B C 1
ATOM 2017 O O . LEU B 1 125 ? -4.629 17.578 2.205 1 95.69 125 LEU B O 1
ATOM 2021 N N . TRP B 1 126 ? -6.586 16.672 2.562 1 95.44 126 TRP B N 1
ATOM 2022 C CA . TRP B 1 126 ? -7.199 17.438 1.488 1 95.44 126 TRP B CA 1
ATOM 2023 C C . TRP B 1 126 ? -8.133 18.5 2.051 1 95.44 126 TRP B C 1
ATOM 2025 O O . TRP B 1 126 ? -8.875 19.141 1.302 1 95.44 126 TRP B O 1
ATOM 2035 N N . ARG B 1 127 ? -8.109 18.672 3.307 1 91 127 ARG B N 1
ATOM 2036 C CA . ARG B 1 127 ? -8.906 19.734 3.912 1 91 127 ARG B CA 1
ATOM 2037 C C . ARG B 1 127 ? -8.188 21.078 3.826 1 91 127 ARG B C 1
ATOM 2039 O O . ARG B 1 127 ? -6.98 21.156 4.07 1 91 127 ARG B O 1
ATOM 2046 N N . PRO B 1 128 ? -8.953 22.062 3.365 1 83.19 128 PRO B N 1
ATOM 2047 C CA . PRO B 1 128 ? -8.312 23.375 3.283 1 83.19 128 PRO B CA 1
ATOM 2048 C C . PRO B 1 128 ? -7.746 23.844 4.621 1 83.19 128 PRO B C 1
ATOM 2050 O O . PRO B 1 128 ? -8.336 23.578 5.672 1 83.19 128 PRO B O 1
ATOM 2053 N N . LYS B 1 129 ? -6.484 24.312 4.535 1 72.44 129 LYS B N 1
ATOM 2054 C CA . LYS B 1 129 ? -5.883 24.891 5.73 1 72.44 129 LYS B CA 1
ATOM 2055 C C . LYS B 1 129 ? -6.512 26.25 6.066 1 72.44 129 LYS B C 1
ATOM 2057 O O . LYS B 1 129 ? -6.723 27.078 5.18 1 72.44 129 LYS B O 1
ATOM 2062 N N . ILE B 1 130 ? -7.297 26.281 7 1 60.97 130 ILE B N 1
ATOM 2063 C CA . ILE B 1 130 ? -7.895 27.547 7.414 1 60.97 130 ILE B CA 1
ATOM 2064 C C . ILE B 1 130 ? -6.805 28.5 7.887 1 60.97 130 ILE B C 1
ATOM 2066 O O . ILE B 1 130 ? -6.047 28.188 8.805 1 60.97 130 ILE B O 1
ATOM 2070 N N . GLU B 1 131 ? -6.246 29.281 7.039 1 56.81 131 GLU B N 1
ATOM 2071 C CA . GLU B 1 131 ? -5.328 30.375 7.379 1 56.81 131 GLU B CA 1
ATOM 2072 C C . GLU B 1 131 ? -5.949 31.328 8.398 1 56.81 131 GLU B C 1
ATOM 2074 O O . GLU B 1 131 ? -7.094 31.75 8.227 1 56.81 131 GLU B O 1
ATOM 2079 N N . ASP B 1 132 ? -5.684 31.078 9.586 1 51.72 132 ASP B N 1
ATOM 2080 C CA . ASP B 1 132 ? -6.074 32.125 10.523 1 51.72 132 ASP B CA 1
ATOM 2081 C C . ASP B 1 132 ? -5.691 33.5 10 1 51.72 132 ASP B C 1
ATOM 2083 O O . ASP B 1 132 ? -4.512 33.781 9.781 1 51.72 132 ASP B O 1
ATOM 2087 N N . LYS B 1 133 ? -6.371 34.219 9.141 1 51.81 133 LYS B N 1
ATOM 2088 C CA . LYS B 1 133 ? -6.227 35.656 8.82 1 51.81 133 LYS B CA 1
ATOM 2089 C C . LYS B 1 133 ? -6.25 36.5 10.094 1 51.81 133 LYS B C 1
ATOM 2091 O O . LYS B 1 133 ? -7.316 36.906 10.562 1 51.81 133 LYS B O 1
ATOM 2096 N N . ARG B 1 134 ? -5.738 36.156 11.141 1 46.78 134 ARG B N 1
ATOM 2097 C CA . ARG B 1 134 ? -5.66 37.25 12.117 1 46.78 134 ARG B CA 1
ATOM 2098 C C . ARG B 1 134 ? -4.812 38.406 11.586 1 46.78 134 ARG B C 1
ATOM 2100 O O . ARG B 1 134 ? -3.59 38.281 11.477 1 46.78 134 ARG B O 1
ATOM 2107 N N . ASP B 1 135 ? -4.934 38.938 10.297 1 36.72 135 ASP B N 1
ATOM 2108 C CA . ASP B 1 135 ? -4.539 40.344 10.305 1 36.72 135 ASP B CA 1
ATOM 2109 C C . ASP B 1 135 ? -5.582 41.219 11.016 1 36.72 135 ASP B C 1
ATOM 2111 O O . ASP B 1 135 ? -6.781 40.938 10.93 1 36.72 135 ASP B O 1
#

Foldseek 3Di:
DPCPPQLPQDADDPDPDPLRCLLCVLSHSVLSVLLVVLVVLCVPLVVVLLVQPLDPVNLVSLLCVLLSVLSNVLSVVLVVLNVPHDSVVSSVVSVVSVVVSVVSSVVQNVCQVPDSGDSNVVVCVPPDDPPPPPD/DPCPPQLPQDADDPAPDPLRCLLCVLSHSVLSVLLVVLVVLCVPLVVVLLVQPLDPVNLVSLLCVLLSVLSNVLSVVLVVLNVPHDSVVSSVVSVVSVVVSVVSSVVQNVCQVPDSGDSNVVVCVPPDDPPPPPD

Sequence (270 aa):
MRHHTPYNYSSPAKPKNLWEGLWNADSTNLHEKIFHYSQ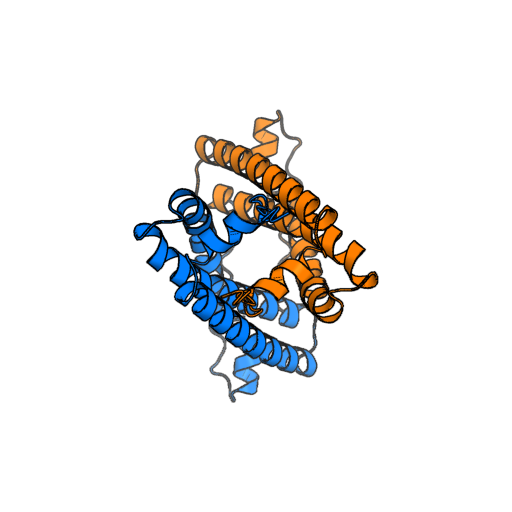LTAACLVPVSFVLAPSALCVPIDYVLCVLYPLHGCIGMSHIFSDYCGPVLGKSLKILTLFASLLGMFGLLYLNATSDGLTATIKALWRPKIEDKRDMRHHTPYNYSSPAKPKNLWEGLWNADSTNLHEKIFHYSQLTAACLVPVSFVLAPSALCVPIDYVLCVLYPLHGCIGMSHIFSDYCGPVLGKSLKILTLFASLLGMFGLLYLNATSDGLTATIKALWRPKIEDKRD

Solvent-accessible surface area (backbone atoms only — not comparable to full-atom values): 14942 Å² total; per-residue (Å²): 114,72,70,70,67,68,77,75,41,63,75,64,74,82,55,91,45,71,67,53,33,62,64,47,43,76,46,27,49,65,46,48,49,52,44,52,50,37,52,55,48,46,66,53,47,51,62,50,33,63,71,41,39,73,44,80,82,21,51,66,56,39,55,50,51,29,49,41,51,32,52,38,50,38,53,52,47,41,50,50,30,55,60,76,41,57,72,71,63,24,43,53,48,42,53,51,40,46,53,50,26,50,51,49,24,51,49,39,45,49,47,32,72,75,52,81,24,52,54,34,54,59,61,48,71,76,50,81,78,79,70,78,74,78,121,114,72,72,69,68,68,77,74,39,64,75,64,76,82,54,91,43,71,65,53,35,61,63,48,42,74,46,26,51,66,46,49,48,52,45,52,50,36,52,54,48,47,64,55,48,51,62,51,34,63,70,42,39,72,44,79,82,21,49,66,56,40,56,50,51,29,48,40,52,33,50,38,49,37,52,53,47,42,51,48,29,55,60,75,42,56,72,71,63,24,44,54,50,44,50,51,38,48,54,53,26,51,51,50,23,51,50,41,45,50,48,31,72,74,51,82,25,52,55,33,54,59,61,49,72,77,50,80,78,78,72,79,74,81,120